Protein 8F7N (pdb70)

Solvent-accessible surface area: 19586 Å² total; per-residue (Å²): 120,114,37,17,92,98,5,30,54,14,2,121,94,5,57,59,44,4,81,32,0,38,130,85,14,71,53,113,1,26,140,70,1,61,89,11,2,58,66,2,69,101,39,4,48,112,11,52,87,100,119,75,49,30,150,61,111,72,63,36,45,36,0,63,56,11,3,50,56,9,48,100,109,2,70,39,9,49,74,31,39,56,16,10,73,126,34,46,48,77,8,112,40,8,18,127,128,1,46,55,20,21,46,112,1,64,118,17,7,102,139,6,47,152,32,4,138,131,24,53,71,31,13,96,54,33,97,138,22,4,62,62,0,34,143,1,8,133,26,0,35,39,2,0,81,90,1,45,54,12,158,69,21,103,88,28,16,130,32,0,88,63,41,56,81,15,0,14,144,15,35,164,61,3,112,122,26,22,39,197,54,56,156,68,10,31,93,5,1,59,33,0,29,50,27,2,4,51,33,24,150,69,96,82,28,118,126,12,72,54,22,2,55,118,17,6,76,61,1,97,96,1,10,137,105,0,79,49,24,1,64,33,50,87,178,91,5,93,114,55,97,71,118,31,57,54,134,10,59,36,24,86,50,9,7,86,10,0,118,153,0,14,82,4,0,61,51,0,46,112,8,0,62,58,2,23,65,93,18,42,72,135,15,30,116,114,8,46,82,81,3,85,42,0,46,64,9,2,93,79,0,108,56,78,0,76,65,58,72,35,1,54,103,6,4,48,33,0,55,79,33,0,68,22,9,46,133,30,6,80,42,0,6,105,38,19,69,122,56,50,84,73,23,118,55,3,18,61,19,7,75,69,4,74,66,42,2,46,17,24,34,130,129,172

Secondary structure (DSSP, 8-state):
-HHHHHHHHHHHHHHHHHHHHHHS--HHHHHHHHHHHHHHHHHHHHGGGS-SSTTTS-SHHHHHHHHHHHHHHHHHHHHHHHHHHHHHHHHHHHHHHHHHHHHHHHHHHHHHHHHHHHHHHHHHHHHHHHHHHHHHHHHHHHHHHHHHH--SHHHHHHHHHHTHHHHHHHHHHHSTTS-TT-SHHHHHHHHHHHHHHHHHHS-S-TTHHHHHHHHHHHHHHHHHHHHHHHHHHHHHHHHHHHHHHHHHHHHHHHHHHHHHHHHHHHHHHHHHHHHHHS-SHHHHHHHHHHHHHHHHHHHHHHHHSTT-HHHHHHHHHHHHHHHHHHHHHHHHHHHHHHHHHHHHHHHHHHHHHHHHHHHHHHH-

Radius of gyration: 44.62 Å; Cα contacts (8 Å, |Δi|>4): 323; chains: 1; bounding box: 134×68×31 Å

Nearest PDB structures (foldseek):
  8f7n-assembly1_A-2  TM=1.003E+00  e=1.278E-42  Sinorhizobium meliloti
  3zx6-assembly1_B  TM=2.254E-01  e=2.266E-02  Archaeoglobus fulgidus DSM 4304
  3ja6-assembly1_I  TM=1.945E-01  e=8.656E-03  Escherichia coli
  7zr1-assembly1_C  TM=1.325E-01  e=1.283E-02  Thermochaetoides thermophila
  3g6b-assembly1_B  TM=2.184E-01  e=3.563E-01  Thermotoga maritima

Sequence (364 aa):
SNSVLKTLSGFKDVYAQMNNFLQQTTDESRRMLKDAIVTQKEVLAETAAQVAGGNGEDELAAAIAATSDIETRIDGLWTLHEGEQKLRAETRADLERLAAEQAKINEEANRLQYAVRKDENAAKTMLRNAEKLMRASRFYAEFATEVSGAITVEEKLKVAEGHFPAIGRTQRDIFVLLPKGEKSLAETVNSASGAIGALIKTPPGPETLAGLSKYVDRFRTASFRLEAASVGKMREATQIFSELDGKIAGTESVLTATRRLSTSLTDIQIAAAAFLGTTSEESRKKLLDRFLAVQSNLTTLRGIASGMSFFDQAAGALLPIIDGMKKDGLALVEITDKRTVEFEAAGAAINEIWSDLTGFAEQQ

B-factor: mean 115.15, std 43.03, range [46.77, 771.97]

Foldseek 3Di:
DVLLVVLLVLLVQLVVLLVCCLVPVDPVSLVSNLVSLVVNLVSLVVVVVDDDCPPNDDLSCVQNVLSVVLSVCSVVLNVLVVVLVVLLVVLVVLLVLLVVLLVLLVVVLVVLVVVLCVLVVVLVVLLVLLVLLLVLLVLLLVLLVLLVVDDDVVVSLVSLVVSLVVLVVSCVSCVVVDPPVDDLLNCLSVVVNVQSVVLSVPDDDPCSVVSSNVSSVSSNVNSVVSNVSSVVSVVVSVVSCVVCVVVNVLSVVLSVLSVQLSVLSVVLVVLSVVCSVPVAVVSLVSSVVSLVSNVVSLVSSCVSCVVVVSSVVSCVSPVVSSVVSNVSSVVSNVSVVVSVVVSVVSVVSSVVSSVSSVVVVVVD

Structure (mmCIF, N/CA/C/O backbone):
data_8F7N
#
_entry.id   8F7N
#
_cell.length_a   184.330
_cell.length_b   184.330
_cell.length_c   113.360
_cell.angle_alpha   90.00
_cell.angle_beta   90.00
_cell.angle_gamma   90.00
#
_symmetry.space_group_name_H-M   'I 41 2 2'
#
loop_
_entity.id
_entity.type
_entity.pdbx_description
1 polymer 'Methyl-accepting chemotaxis protein'
2 non-polymer 'YTTERBIUM (III) ION'
3 water water
#
loop_
_atom_site.group_PDB
_atom_site.id
_atom_site.type_symbol
_atom_site.label_atom_id
_atom_site.label_alt_id
_atom_site.label_comp_id
_atom_site.label_asym_id
_atom_site.label_entity_id
_atom_site.label_seq_id
_atom_site.pdbx_PDB_ins_code
_atom_site.Cartn_x
_atom_site.Cartn_y
_atom_site.Cartn_z
_atom_site.occupancy
_atom_site.B_iso_or_equiv
_atom_site.auth_seq_id
_atom_site.auth_comp_id
_atom_site.auth_asym_id
_atom_site.auth_atom_id
_atom_site.pdbx_PDB_model_num
ATOM 1 N N . SER A 1 10 ? 4.795 38.991 12.546 1.00 173.49 48 SER A N 1
ATOM 2 C CA . SER A 1 10 ? 5.615 39.739 11.608 1.00 172.89 48 SER A CA 1
ATOM 3 C C . SER A 1 10 ? 6.446 40.740 12.362 1.00 174.68 48 SER A C 1
ATOM 4 O O . SER A 1 10 ? 7.655 40.824 12.165 1.00 183.71 48 SER A O 1
ATOM 12 N N . ASN A 1 11 ? 5.808 41.495 13.243 1.00 171.06 49 ASN A N 1
ATOM 13 C CA . ASN A 1 11 ? 6.535 42.452 14.054 1.00 181.65 49 ASN A CA 1
ATOM 14 C C . ASN A 1 11 ? 7.471 41.710 14.984 1.00 177.40 49 ASN A C 1
ATOM 15 O O . ASN A 1 11 ? 8.274 42.326 15.666 1.00 173.45 49 ASN A O 1
ATOM 26 N N . SER A 1 12 ? 7.350 40.392 15.050 1.00 178.51 50 SER A N 1
ATOM 27 C CA . SER A 1 12 ? 8.267 39.613 15.857 1.00 178.59 50 SER A CA 1
ATOM 28 C C . SER A 1 12 ? 9.437 39.179 15.004 1.00 161.51 50 SER A C 1
ATOM 29 O O . SER A 1 12 ? 10.561 39.135 15.479 1.00 166.25 50 SER A O 1
ATOM 37 N N . VAL A 1 13 ? 9.199 38.850 13.743 1.00 165.73 51 VAL A N 1
ATOM 38 C CA . VAL A 1 13 ? 10.330 38.532 12.893 1.00 167.32 51 VAL A CA 1
ATOM 39 C C . VAL A 1 13 ? 11.212 39.749 12.789 1.00 169.69 51 VAL A C 1
ATOM 40 O O . VAL A 1 13 ? 12.440 39.670 12.779 1.00 171.01 51 VAL A O 1
ATOM 53 N N . LEU A 1 14 ? 10.581 40.931 12.712 1.00 170.13 52 LEU A N 1
ATOM 54 C CA . LEU A 1 14 ? 11.349 42.153 12.793 1.00 168.38 52 LEU A CA 1
ATOM 55 C C . LEU A 1 14 ? 12.186 42.144 14.062 1.00 167.49 52 LEU A C 1
ATOM 56 O O . LEU A 1 14 ? 13.369 42.485 14.042 1.00 162.47 52 LEU A O 1
ATOM 72 N N . LYS A 1 15 ? 11.588 41.708 15.184 1.00 162.98 53 LYS A N 1
ATOM 73 C CA . LYS A 1 15 ? 12.300 41.708 16.454 1.00 158.34 53 LYS A CA 1
ATOM 74 C C . LYS A 1 15 ? 13.530 40.827 16.364 1.00 161.72 53 LYS A C 1
ATOM 75 O O . LYS A 1 15 ? 14.620 41.208 16.806 1.00 166.09 53 LYS A O 1
ATOM 94 N N . THR A 1 16 ? 13.373 39.630 15.794 1.00 162.74 54 THR A N 1
ATOM 95 C CA . THR A 1 16 ? 14.493 38.708 15.657 1.00 163.86 54 THR A CA 1
ATOM 96 C C . THR A 1 16 ? 15.563 39.292 14.743 1.00 163.06 54 THR A C 1
ATOM 97 O O . THR A 1 16 ? 16.720 39.457 15.146 1.00 162.29 54 THR A O 1
ATOM 108 N N . LEU A 1 17 ? 15.193 39.610 13.500 1.00 159.81 55 LEU A N 1
ATOM 109 C CA . LEU A 1 17 ? 16.164 40.146 12.553 1.00 157.22 55 LEU A CA 1
ATOM 110 C C . LEU A 1 17 ? 16.916 41.323 13.156 1.00 158.43 55 LEU A C 1
ATOM 111 O O . LEU A 1 17 ? 18.138 41.443 13.001 1.00 156.21 55 LEU A O 1
ATOM 127 N N . SER A 1 18 ? 16.204 42.202 13.867 1.00 155.79 56 SER A N 1
ATOM 128 C CA . SER A 1 18 ? 16.855 43.350 14.487 1.00 159.54 56 SER A CA 1
ATOM 129 C C . SER A 1 18 ? 17.743 42.913 15.645 1.00 154.01 56 SER A C 1
ATOM 130 O O . SER A 1 18 ? 18.883 43.364 15.762 1.00 148.55 56 SER A O 1
ATOM 138 N N . GLY A 1 19 ? 17.234 42.030 16.510 1.00 154.45 57 GLY A N 1
ATOM 139 C CA . GLY A 1 19 ? 18.055 41.510 17.591 1.00 150.85 57 GLY A CA 1
ATOM 140 C C . GLY A 1 19 ? 19.262 40.756 17.090 1.00 153.09 57 GLY A C 1
ATOM 141 O O . GLY A 1 19 ? 20.301 40.719 17.757 1.00 146.95 57 GLY A O 1
ATOM 145 N N . PHE A 1 20 ? 19.126 40.091 15.944 1.00 156.33 58 PHE A N 1
ATOM 146 C CA . PHE A 1 20 ? 20.264 39.407 15.369 1.00 145.44 58 PHE A CA 1
ATOM 147 C C . PHE A 1 20 ? 21.348 40.401 15.001 1.00 146.26 58 PHE A C 1
ATOM 148 O O . PHE A 1 20 ? 22.540 40.128 15.171 1.00 150.69 58 PHE A O 1
ATOM 165 N N . LYS A 1 21 ? 20.958 41.570 14.494 1.00 143.47 59 LYS A N 1
ATOM 166 C CA . LYS A 1 21 ? 21.940 42.577 14.122 1.00 144.64 59 LYS A CA 1
ATOM 167 C C . LYS A 1 21 ? 22.789 43.004 15.314 1.00 145.63 59 LYS A C 1
ATOM 168 O O . LYS A 1 21 ? 23.961 43.366 15.147 1.00 144.90 59 LYS A O 1
ATOM 187 N N . ASP A 1 22 ? 22.196 43.041 16.514 1.00 146.42 60 ASP A N 1
ATOM 188 C CA . ASP A 1 22 ? 22.998 43.219 17.719 1.00 143.39 60 ASP A CA 1
ATOM 189 C C . ASP A 1 22 ? 24.076 42.148 17.808 1.00 149.44 60 ASP A C 1
ATOM 190 O O . ASP A 1 22 ? 25.224 42.442 18.156 1.00 150.69 60 ASP A O 1
ATOM 199 N N . VAL A 1 23 ? 23.746 40.910 17.435 1.00 139.18 61 VAL A N 1
ATOM 200 C CA . VAL A 1 23 ? 24.746 39.852 17.459 1.00 137.90 61 VAL A CA 1
ATOM 201 C C . VAL A 1 23 ? 25.795 40.083 16.382 1.00 141.89 61 VAL A C 1
ATOM 202 O O . VAL A 1 23 ? 27.000 40.055 16.643 1.00 141.70 61 VAL A O 1
ATOM 215 N N . TYR A 1 24 ? 25.349 40.303 15.141 1.00 142.15 62 TYR A N 1
ATOM 216 C CA . TYR A 1 24 ? 26.297 40.531 14.058 1.00 136.79 62 TYR A CA 1
ATOM 217 C C . TYR A 1 24 ? 27.400 41.495 14.479 1.00 136.04 62 TYR A C 1
ATOM 218 O O . TYR A 1 24 ? 28.589 41.241 14.271 1.00 142.96 62 TYR A O 1
ATOM 236 N N . ALA A 1 25 ? 27.015 42.619 15.072 1.00 131.49 63 ALA A N 1
ATOM 237 C CA . ALA A 1 25 ? 27.994 43.645 15.407 1.00 131.61 63 ALA A CA 1
ATOM 238 C C . ALA A 1 25 ? 29.029 43.111 16.389 1.00 135.16 63 ALA A C 1
ATOM 239 O O . ALA A 1 25 ? 30.247 43.156 16.147 1.00 140.26 63 ALA A O 1
ATOM 246 N N . GLN A 1 26 ? 28.526 42.666 17.535 1.00 135.29 64 GLN A N 1
ATOM 247 C CA . GLN A 1 26 ? 29.296 42.090 18.627 1.00 130.95 64 GLN A CA 1
ATOM 248 C C . GLN A 1 26 ? 30.314 41.093 18.129 1.00 128.79 64 GLN A C 1
ATOM 249 O O . GLN A 1 26 ? 31.509 41.168 18.455 1.00 130.30 64 GLN A O 1
ATOM 263 N N . MET A 1 27 ? 29.827 40.125 17.366 1.00 129.37 65 MET A N 1
ATOM 264 C CA . MET A 1 27 ? 30.673 39.094 16.834 1.00 127.08 65 MET A CA 1
ATOM 265 C C . MET A 1 27 ? 31.776 39.717 16.036 1.00 129.89 65 MET A C 1
ATOM 266 O O . MET A 1 27 ? 32.944 39.363 16.193 1.00 135.43 65 MET A O 1
ATOM 280 N N . ASN A 1 28 ? 31.423 40.663 15.170 1.00 133.37 66 ASN A N 1
ATOM 281 C CA . ASN A 1 28 ? 32.452 41.309 14.380 1.00 129.61 66 ASN A CA 1
ATOM 282 C C . ASN A 1 28 ? 33.504 41.917 15.287 1.00 124.57 66 ASN A C 1
ATOM 283 O O . ASN A 1 28 ? 34.700 41.808 15.015 1.00 127.12 66 ASN A O 1
ATOM 294 N N . ASN A 1 29 ? 33.078 42.567 16.373 1.00 125.13 67 ASN A N 1
ATOM 295 C CA . ASN A 1 29 ? 34.037 43.161 17.299 1.00 126.92 67 ASN A CA 1
ATOM 296 C C . ASN A 1 29 ? 34.857 42.073 17.994 1.00 129.51 67 ASN A C 1
ATOM 297 O O . ASN A 1 29 ? 36.082 42.199 18.135 1.00 132.18 67 ASN A O 1
ATOM 308 N N . PHE A 1 30 ? 34.212 40.988 18.418 1.00 124.13 68 PHE A N 1
ATOM 309 C CA . PHE A 1 30 ? 34.971 39.910 19.028 1.00 132.62 68 PHE A CA 1
ATOM 310 C C . PHE A 1 30 ? 35.975 39.310 18.046 1.00 114.58 68 PHE A C 1
ATOM 311 O O . PHE A 1 30 ? 36.905 38.618 18.476 1.00 120.22 68 PHE A O 1
ATOM 328 N N . LEU A 1 31 ? 35.856 39.615 16.754 1.00 118.41 69 LEU A N 1
ATOM 329 C CA . LEU A 1 31 ? 36.743 39.056 15.738 1.00 121.55 69 LEU A CA 1
ATOM 330 C C . LEU A 1 31 ? 37.744 40.071 15.204 1.00 126.41 69 LEU A C 1
ATOM 331 O O . LEU A 1 31 ? 38.935 39.748 15.091 1.00 125.24 69 LEU A O 1
ATOM 347 N N . GLN A 1 32 ? 37.276 41.293 14.851 1.00 129.93 70 GLN A N 1
ATOM 348 C CA . GLN A 1 32 ? 38.157 42.417 14.501 1.00 124.91 70 GLN A CA 1
ATOM 349 C C . GLN A 1 32 ? 39.133 42.687 15.638 1.00 132.72 70 GLN A C 1
ATOM 350 O O . GLN A 1 32 ? 40.332 42.883 15.415 1.00 134.88 70 GLN A O 1
ATOM 364 N N . GLN A 1 33 ? 38.604 42.772 16.851 1.00 125.79 71 GLN A N 1
ATOM 365 C CA . GLN A 1 33 ? 39.281 42.898 18.119 1.00 119.60 71 GLN A CA 1
ATOM 366 C C . GLN A 1 33 ? 39.083 41.552 18.767 1.00 120.14 71 GLN A C 1
ATOM 367 O O . GLN A 1 33 ? 38.393 40.692 18.215 1.00 131.13 71 GLN A O 1
ATOM 381 N N . THR A 1 34 ? 39.641 41.363 19.952 1.00 114.37 72 THR A N 1
ATOM 382 C CA . THR A 1 34 ? 39.275 40.202 20.744 1.00 104.23 72 THR A CA 1
ATOM 383 C C . THR A 1 34 ? 39.428 40.550 22.210 1.00 109.39 72 THR A C 1
ATOM 384 O O . THR A 1 34 ? 39.892 39.758 23.028 1.00 113.33 72 THR A O 1
ATOM 395 N N . THR A 1 35 ? 38.953 41.739 22.552 1.00 108.96 73 THR A N 1
ATOM 396 C CA . THR A 1 35 ? 38.883 42.165 23.928 1.00 109.15 73 THR A CA 1
ATOM 397 C C . THR A 1 35 ? 38.035 41.209 24.740 1.00 111.80 73 THR A C 1
ATOM 398 O O . THR A 1 35 ? 37.156 40.520 24.225 1.00 120.19 73 THR A O 1
ATOM 409 N N . ASP A 1 36 ? 38.310 41.177 26.035 1.00 114.18 74 ASP A N 1
ATOM 410 C CA . ASP A 1 36 ? 37.495 40.389 26.945 1.00 115.68 74 ASP A CA 1
ATOM 411 C C . ASP A 1 36 ? 36.068 40.921 26.987 1.00 125.09 74 ASP A C 1
ATOM 412 O O . ASP A 1 36 ? 35.095 40.165 26.852 1.00 123.59 74 ASP A O 1
ATOM 421 N N . GLU A 1 37 ? 35.923 42.229 27.166 1.00 128.51 75 GLU A N 1
ATOM 422 C CA . GLU A 1 37 ? 34.596 42.825 27.114 1.00 133.41 75 GLU A CA 1
ATOM 423 C C . GLU A 1 37 ? 33.931 42.554 25.773 1.00 132.11 75 GLU A C 1
ATOM 424 O O . GLU A 1 37 ? 32.717 42.327 25.703 1.00 131.50 75 GLU A O 1
ATOM 436 N N . SER A 1 38 ? 34.709 42.602 24.694 1.00 126.77 76 SER A N 1
ATOM 437 C CA . SER A 1 38 ? 34.193 42.215 23.390 1.00 125.44 76 SER A CA 1
ATOM 438 C C . SER A 1 38 ? 33.445 40.895 23.480 1.00 123.35 76 SER A C 1
ATOM 439 O O . SER A 1 38 ? 32.315 40.764 22.991 1.00 127.01 76 SER A O 1
ATOM 447 N N . ARG A 1 39 ? 34.073 39.907 24.122 1.00 125.66 77 ARG A N 1
ATOM 448 C CA . ARG A 1 39 ? 33.467 38.590 24.268 1.00 123.11 77 ARG A CA 1
ATOM 449 C C . ARG A 1 39 ? 32.159 38.664 25.047 1.00 127.04 77 ARG A C 1
ATOM 450 O O . ARG A 1 39 ? 31.107 38.243 24.558 1.00 134.01 77 ARG A O 1
ATOM 471 N N . ARG A 1 40 ? 32.220 39.169 26.282 1.00 121.93 78 ARG A N 1
ATOM 472 C CA . ARG A 1 40 ? 31.030 39.234 27.130 1.00 122.97 78 ARG A CA 1
ATOM 473 C C . ARG A 1 40 ? 29.863 39.896 26.400 1.00 121.13 78 ARG A C 1
ATOM 474 O O . ARG A 1 40 ? 28.762 39.332 26.323 1.00 122.28 78 ARG A O 1
ATOM 495 N N . MET A 1 41 ? 30.079 41.133 25.917 1.00 124.77 79 MET A N 1
ATOM 496 C CA . MET A 1 41 ? 29.169 41.822 24.990 1.00 128.00 79 MET A CA 1
ATOM 497 C C . MET A 1 41 ? 28.508 40.851 24.024 1.00 120.99 79 MET A C 1
ATOM 498 O O . MET A 1 41 ? 27.277 40.800 23.923 1.00 127.89 79 MET A O 1
ATOM 512 N N . LEU A 1 42 ? 29.316 40.093 23.272 1.00 124.76 80 LEU A N 1
ATOM 513 C CA . LEU A 1 42 ? 28.770 39.186 22.261 1.00 123.27 80 LEU A CA 1
ATOM 514 C C . LEU A 1 42 ? 28.050 38.008 22.910 1.00 122.98 80 LEU A C 1
ATOM 515 O O . LEU A 1 42 ? 27.015 37.545 22.416 1.00 129.89 80 LEU A O 1
ATOM 531 N N . LYS A 1 43 ? 28.522 37.570 24.066 1.00 123.97 81 LYS A N 1
ATOM 532 C CA . LYS A 1 43 ? 27.831 36.470 24.721 1.00 127.14 81 LYS A CA 1
ATOM 533 C C . LYS A 1 43 ? 26.496 36.921 25.289 1.00 124.87 81 LYS A C 1
ATOM 534 O O . LYS A 1 43 ? 25.519 36.164 25.259 1.00 127.79 81 LYS A O 1
ATOM 553 N N . ASP A 1 44 ? 26.431 38.149 25.812 1.00 122.31 82 ASP A N 1
ATOM 554 C CA . ASP A 1 44 ? 25.150 38.709 26.233 1.00 132.11 82 ASP A CA 1
ATOM 555 C C . ASP A 1 44 ? 24.231 38.924 25.041 1.00 136.04 82 ASP A C 1
ATOM 556 O O . ASP A 1 44 ? 23.041 38.586 25.087 1.00 136.59 82 ASP A O 1
ATOM 565 N N . ALA A 1 45 ? 24.761 39.522 23.975 1.00 129.58 83 ALA A N 1
ATOM 566 C CA . ALA A 1 45 ? 23.975 39.694 22.763 1.00 135.29 83 ALA A CA 1
ATOM 567 C C . ALA A 1 45 ? 23.365 38.381 22.298 1.00 136.28 83 ALA A C 1
ATOM 568 O O . ALA A 1 45 ? 22.284 38.382 21.695 1.00 129.49 83 ALA A O 1
ATOM 575 N N . ILE A 1 46 ? 24.034 37.257 22.566 1.00 133.54 84 ILE A N 1
ATOM 576 C CA . ILE A 1 46 ? 23.548 35.967 22.087 1.00 128.89 84 ILE A CA 1
ATOM 577 C C . ILE A 1 46 ? 22.405 35.464 22.955 1.00 135.64 84 ILE A C 1
ATOM 578 O O . ILE A 1 46 ? 21.356 35.049 22.448 1.00 139.91 84 ILE A O 1
ATOM 594 N N . VAL A 1 47 ? 22.603 35.447 24.272 1.00 133.70 85 VAL A N 1
ATOM 595 C CA . VAL A 1 47 ? 21.559 34.951 25.165 1.00 142.00 85 VAL A CA 1
ATOM 596 C C . VAL A 1 47 ? 20.256 35.714 24.952 1.00 145.69 85 VAL A C 1
ATOM 597 O O . VAL A 1 47 ? 19.170 35.123 24.902 1.00 141.26 85 VAL A O 1
ATOM 610 N N . THR A 1 48 ? 20.337 37.042 24.848 1.00 143.43 86 THR A N 1
ATOM 611 C CA . THR A 1 48 ? 19.134 37.830 24.615 1.00 144.75 86 THR A CA 1
ATOM 612 C C . THR A 1 48 ? 18.572 37.603 23.216 1.00 141.17 86 THR A C 1
ATOM 613 O O . THR A 1 48 ? 17.373 37.814 23.005 1.00 144.85 86 THR A O 1
ATOM 624 N N . GLN A 1 49 ? 19.403 37.171 22.260 1.00 143.87 87 GLN A N 1
ATOM 625 C CA . GLN A 1 49 ? 18.903 36.912 20.912 1.00 142.09 87 GLN A CA 1
ATOM 626 C C . GLN A 1 49 ? 18.138 35.597 20.832 1.00 145.26 87 GLN A C 1
ATOM 627 O O . GLN A 1 49 ? 17.116 35.515 20.142 1.00 143.63 87 GLN A O 1
ATOM 641 N N . LYS A 1 50 ? 18.632 34.553 21.494 1.00 142.73 88 LYS A N 1
ATOM 642 C CA . LYS A 1 50 ? 17.890 33.301 21.597 1.00 140.71 88 LYS A CA 1
ATOM 643 C C . LYS A 1 50 ? 16.693 33.409 22.542 1.00 145.62 88 LYS A C 1
ATOM 644 O O . LYS A 1 50 ? 15.819 32.534 22.515 1.00 142.80 88 LYS A O 1
ATOM 663 N N . GLU A 1 51 ? 16.635 34.466 23.360 1.00 146.53 89 GLU A N 1
ATOM 664 C CA . GLU A 1 51 ? 15.387 34.866 24.006 1.00 146.70 89 GLU A CA 1
ATOM 665 C C . GLU A 1 51 ? 14.412 35.424 22.975 1.00 147.69 89 GLU A C 1
ATOM 666 O O . GLU A 1 51 ? 13.303 34.904 22.786 1.00 151.03 89 GLU A O 1
ATOM 678 N N . VAL A 1 52 ? 14.819 36.502 22.293 1.00 148.83 90 VAL A N 1
ATOM 679 C CA . VAL A 1 52 ? 13.957 37.164 21.318 1.00 150.69 90 VAL A CA 1
ATOM 680 C C . VAL A 1 52 ? 13.544 36.188 20.224 1.00 152.29 90 VAL A C 1
ATOM 681 O O . VAL A 1 52 ? 12.377 36.144 19.809 1.00 157.84 90 VAL A O 1
ATOM 694 N N . LEU A 1 53 ? 14.504 35.396 19.740 1.00 152.95 91 LEU A N 1
ATOM 695 C CA . LEU A 1 53 ? 14.253 34.343 18.765 1.00 153.72 91 LEU A CA 1
ATOM 696 C C . LEU A 1 53 ? 13.413 33.211 19.333 1.00 154.40 91 LEU A C 1
ATOM 697 O O . LEU A 1 53 ? 12.922 32.383 18.559 1.00 156.23 91 LEU A O 1
ATOM 713 N N . ALA A 1 54 ? 13.241 33.153 20.654 1.00 152.75 92 ALA A N 1
ATOM 714 C CA . ALA A 1 54 ? 12.332 32.180 21.244 1.00 147.33 92 ALA A CA 1
ATOM 715 C C . ALA A 1 54 ? 10.894 32.691 21.229 1.00 164.80 92 ALA A C 1
ATOM 716 O O . ALA A 1 54 ? 9.977 31.947 20.867 1.00 151.88 92 ALA A O 1
ATOM 723 N N . GLU A 1 55 ? 10.676 33.951 21.622 1.00 158.33 93 GLU A N 1
ATOM 724 C CA . GLU A 1 55 ? 9.334 34.525 21.529 1.00 152.92 93 GLU A CA 1
ATOM 725 C C . GLU A 1 55 ? 8.808 34.427 20.106 1.00 158.24 93 GLU A C 1
ATOM 726 O O . GLU A 1 55 ? 7.609 34.205 19.890 1.00 166.44 93 GLU A O 1
ATOM 738 N N . THR A 1 56 ? 9.686 34.602 19.121 1.00 162.05 94 THR A N 1
ATOM 739 C CA . THR A 1 56 ? 9.291 34.408 17.733 1.00 167.33 94 THR A CA 1
ATOM 740 C C . THR A 1 56 ? 8.891 32.968 17.481 1.00 162.05 94 THR A C 1
ATOM 741 O O . THR A 1 56 ? 8.012 32.700 16.652 1.00 161.65 94 THR A O 1
ATOM 752 N N . ALA A 1 57 ? 9.512 32.032 18.203 1.00 165.82 95 ALA A N 1
ATOM 753 C CA . ALA A 1 57 ? 9.116 30.634 18.116 1.00 171.53 95 ALA A CA 1
ATOM 754 C C . ALA A 1 57 ? 7.618 30.445 18.348 1.0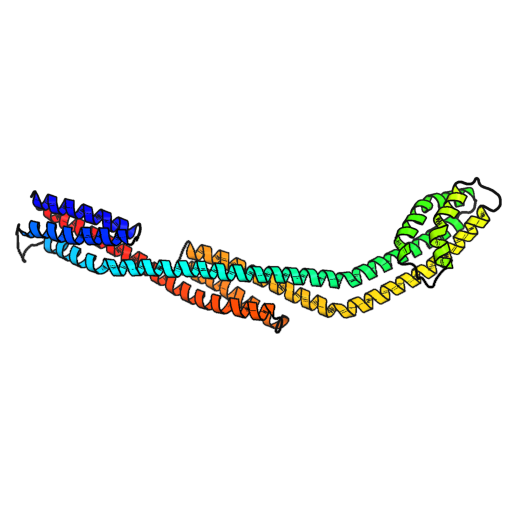0 155.84 95 ALA A C 1
ATOM 755 O O . ALA A 1 57 ? 7.075 29.410 17.950 1.00 162.76 95 ALA A O 1
ATOM 762 N N . ALA A 1 58 ? 6.946 31.421 18.971 1.00 163.04 96 ALA A N 1
ATOM 763 C CA . ALA A 1 58 ? 5.493 31.404 19.120 1.00 167.64 96 ALA A CA 1
ATOM 764 C C . ALA A 1 58 ? 4.798 30.985 17.829 1.00 162.93 96 ALA A C 1
ATOM 765 O O . ALA A 1 58 ? 4.075 29.980 17.785 1.00 158.41 96 ALA A O 1
ATOM 772 N N . GLN A 1 59 ? 4.999 31.776 16.774 1.00 167.51 97 GLN A N 1
ATOM 773 C CA . GLN A 1 59 ? 4.585 31.392 15.431 1.00 171.31 97 GLN A CA 1
ATOM 774 C C . GLN A 1 59 ? 5.149 30.023 15.067 1.00 170.85 97 GLN A C 1
ATOM 775 O O . GLN A 1 59 ? 6.330 29.742 15.290 1.00 168.31 97 GLN A O 1
ATOM 789 N N . VAL A 1 60 ? 4.298 29.186 14.465 1.00 178.80 98 VAL A N 1
ATOM 790 C CA . VAL A 1 60 ? 4.676 27.860 13.984 1.00 182.61 98 VAL A CA 1
ATOM 791 C C . VAL A 1 60 ? 4.091 27.693 12.572 1.00 187.98 98 VAL A C 1
ATOM 792 O O . VAL A 1 60 ? 2.992 28.139 12.295 1.00 168.79 98 VAL A O 1
ATOM 805 N N . ALA A 1 61 ? 4.878 27.043 11.699 1.00 191.38 99 ALA A N 1
ATOM 806 C CA . ALA A 1 61 ? 4.440 26.868 10.321 1.00 202.10 99 ALA A CA 1
ATOM 807 C C . ALA A 1 61 ? 5.323 25.689 9.704 1.00 205.35 99 ALA A C 1
ATOM 808 O O . ALA A 1 61 ? 6.443 25.943 9.352 1.00 197.42 99 ALA A O 1
ATOM 815 N N . GLY A 1 62 ? 4.683 24.523 9.637 1.00 202.08 100 GLY A N 1
ATOM 816 C CA . GLY A 1 62 ? 5.343 23.355 9.066 1.00 216.55 100 GLY A CA 1
ATOM 817 C C . GLY A 1 62 ? 5.920 22.401 10.088 1.00 205.51 100 GLY A C 1
ATOM 818 O O . GLY A 1 62 ? 6.154 21.231 9.757 1.00 201.01 100 GLY A O 1
ATOM 822 N N . GLY A 1 63 ? 6.167 22.871 11.308 1.00 204.14 101 GLY A N 1
ATOM 823 C CA . GLY A 1 63 ? 6.703 22.015 12.351 1.00 205.07 101 GLY A CA 1
ATOM 824 C C . GLY A 1 63 ? 7.966 21.301 11.915 1.00 220.83 101 GLY A C 1
ATOM 825 O O . GLY A 1 63 ? 8.861 21.885 11.291 1.00 205.73 101 GLY A O 1
ATOM 829 N N . ASN A 1 64 ? 8.046 20.012 12.254 1.00 219.28 102 ASN A N 1
ATOM 830 C CA . ASN A 1 64 ? 9.188 19.204 11.833 1.00 206.17 102 ASN A CA 1
ATOM 831 C C . ASN A 1 64 ? 9.287 19.145 10.314 1.00 206.87 102 ASN A C 1
ATOM 832 O O . ASN A 1 64 ? 10.387 19.241 9.749 1.00 222.58 102 ASN A O 1
ATOM 843 N N . GLY A 1 65 ? 8.143 18.983 9.641 1.00 219.12 103 GLY A N 1
ATOM 844 C CA . GLY A 1 65 ? 8.141 18.985 8.187 1.00 203.11 103 GLY A CA 1
ATOM 845 C C . GLY A 1 65 ? 8.824 20.201 7.604 1.00 206.82 103 GLY A C 1
ATOM 846 O O . GLY A 1 65 ? 9.537 20.106 6.596 1.00 211.68 103 GLY A O 1
ATOM 850 N N . GLU A 1 66 ? 8.627 21.367 8.217 1.00 211.84 104 GLU A N 1
ATOM 851 C CA . GLU A 1 66 ? 9.143 22.617 7.679 1.00 206.15 104 GLU A CA 1
ATOM 852 C C . GLU A 1 66 ? 9.457 23.547 8.839 1.00 199.07 104 GLU A C 1
ATOM 853 O O . GLU A 1 66 ? 8.548 23.998 9.537 1.00 202.53 104 GLU A O 1
ATOM 865 N N . ASP A 1 67 ? 10.737 23.835 9.031 1.00 195.36 105 ASP A N 1
ATOM 866 C CA . ASP A 1 67 ? 11.127 24.760 10.087 1.00 183.78 105 ASP A CA 1
ATOM 867 C C . ASP A 1 67 ? 12.527 25.263 9.766 1.00 187.50 105 ASP A C 1
ATOM 868 O O . ASP A 1 67 ? 13.497 24.564 10.049 1.00 186.55 105 ASP A O 1
ATOM 877 N N . GLU A 1 68 ? 12.631 26.455 9.169 1.00 191.67 106 GLU A N 1
ATOM 878 C CA . GLU A 1 68 ? 13.926 27.109 9.006 1.00 180.74 106 GLU A CA 1
ATOM 879 C C . GLU A 1 68 ? 14.404 27.745 10.307 1.00 174.04 106 GLU A C 1
ATOM 880 O O . GLU A 1 68 ? 15.590 27.721 10.607 1.00 174.14 106 GLU A O 1
ATOM 892 N N . LEU A 1 69 ? 13.536 28.293 11.111 1.00 176.49 107 LEU A N 1
ATOM 893 C CA . LEU A 1 69 ? 14.091 28.993 12.246 1.00 175.66 107 LEU A CA 1
ATOM 894 C C . LEU A 1 69 ? 14.840 28.014 13.216 1.00 167.41 107 LEU A C 1
ATOM 895 O O . LEU A 1 69 ? 15.755 28.448 13.912 1.00 168.01 107 LEU A O 1
ATOM 911 N N . ALA A 1 70 ? 14.397 26.737 13.389 1.00 169.66 108 ALA A N 1
ATOM 912 C CA . ALA A 1 70 ? 15.295 25.650 13.844 1.00 175.41 108 ALA A CA 1
ATOM 913 C C . ALA A 1 70 ? 16.727 25.908 13.430 1.00 161.94 108 ALA A C 1
ATOM 914 O O . ALA A 1 70 ? 17.635 25.751 14.231 1.00 162.66 108 ALA A O 1
ATOM 921 N N . ALA A 1 71 ? 16.967 26.256 12.151 1.00 172.23 109 ALA A N 1
ATOM 922 C CA . ALA A 1 71 ? 18.348 26.439 11.705 1.00 165.74 109 ALA A CA 1
ATOM 923 C C . ALA A 1 71 ? 19.050 27.545 12.488 1.00 157.99 109 ALA A C 1
ATOM 924 O O . ALA A 1 71 ? 20.182 27.378 12.953 1.00 164.22 109 ALA A O 1
ATOM 931 N N . ALA A 1 72 ? 18.403 28.706 12.612 1.00 163.17 110 ALA A N 1
ATOM 932 C CA . ALA A 1 72 ? 18.997 29.819 13.340 1.00 156.74 110 ALA A CA 1
ATOM 933 C C . ALA A 1 72 ? 19.205 29.471 14.813 1.00 158.46 110 ALA A C 1
ATOM 934 O O . ALA A 1 72 ? 20.323 29.548 15.334 1.00 158.09 110 ALA A O 1
ATOM 941 N N . ILE A 1 73 ? 18.133 29.088 15.513 1.00 156.7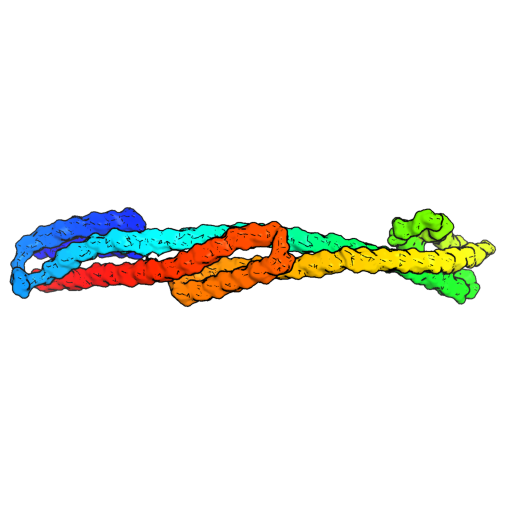5 111 ILE A N 1
ATOM 942 C CA . ILE A 1 73 ? 18.252 28.788 16.940 1.00 161.17 111 ILE A CA 1
ATOM 943 C C . ILE A 1 73 ? 19.290 27.704 17.161 1.00 154.52 111 ILE A C 1
ATOM 944 O O . ILE A 1 73 ? 20.027 27.701 18.156 1.00 150.73 111 ILE A O 1
ATOM 960 N N . ALA A 1 74 ? 19.344 26.734 16.245 1.00 153.65 112 ALA A N 1
ATOM 961 C CA . ALA A 1 74 ? 20.413 25.750 16.273 1.00 154.31 112 ALA A CA 1
ATOM 962 C C . ALA A 1 74 ? 21.757 26.425 16.099 1.00 151.87 112 ALA A C 1
ATOM 963 O O . ALA A 1 74 ? 22.666 26.275 16.926 1.00 145.76 112 ALA A O 1
ATOM 970 N N . ALA A 1 75 ? 21.921 27.165 14.998 1.00 151.82 113 ALA A N 1
ATOM 971 C CA . ALA A 1 75 ? 23.117 27.979 14.857 1.00 149.46 113 ALA A CA 1
ATOM 972 C C . ALA A 1 75 ? 23.434 28.707 16.156 1.00 147.46 113 ALA A C 1
ATOM 973 O O . ALA A 1 75 ? 24.405 28.347 16.856 1.00 146.78 113 ALA A O 1
ATOM 980 N N . THR A 1 76 ? 22.630 29.727 16.507 1.00 144.46 114 THR A N 1
ATOM 981 C CA . THR A 1 76 ? 22.936 30.556 17.672 1.00 141.39 114 THR A CA 1
ATOM 982 C C . THR A 1 76 ? 23.462 29.712 18.832 1.00 145.11 114 THR A C 1
ATOM 983 O O . THR A 1 76 ? 24.462 30.056 19.479 1.00 151.09 114 THR A O 1
ATOM 994 N N . SER A 1 77 ? 22.795 28.591 19.114 1.00 139.29 115 SER A N 1
ATOM 995 C CA . SER A 1 77 ? 23.295 27.693 20.144 1.00 143.99 115 SER A CA 1
ATOM 996 C C . SER A 1 77 ? 24.700 27.233 19.816 1.00 136.06 115 SER A C 1
ATOM 997 O O . SER A 1 77 ? 25.588 27.277 20.667 1.00 137.88 115 SER A O 1
ATOM 1005 N N . ASP A 1 78 ? 24.933 26.795 18.568 1.00 135.59 116 ASP A N 1
ATOM 1006 C CA . ASP A 1 78 ? 26.247 26.272 18.193 1.00 132.43 116 ASP A CA 1
ATOM 1007 C C . ASP A 1 78 ? 27.326 27.335 18.345 1.00 131.42 116 ASP A C 1
ATOM 1008 O O . ASP A 1 78 ? 28.393 27.075 18.915 1.00 135.60 116 ASP A O 1
ATOM 1017 N N . ILE A 1 79 ? 27.102 28.516 17.790 1.00 137.01 117 ILE A N 1
ATOM 1018 C CA . ILE A 1 79 ? 28.124 29.554 17.849 1.00 125.62 117 ILE A CA 1
ATOM 1019 C C . ILE A 1 79 ? 28.457 29.885 19.294 1.00 125.88 117 ILE A C 1
ATOM 1020 O O . ILE A 1 79 ? 29.629 29.953 19.684 1.00 124.44 117 ILE A O 1
ATOM 1036 N N . GLU A 1 80 ? 27.437 30.131 20.123 1.00 126.75 118 GLU A N 1
ATOM 1037 C CA . GLU A 1 80 ? 27.689 30.466 21.521 1.00 129.35 118 GLU A CA 1
ATOM 1038 C C . GLU A 1 80 ? 28.671 29.501 22.184 1.00 123.04 118 GLU A C 1
ATOM 1039 O O . GLU A 1 80 ? 29.425 29.895 23.081 1.00 125.08 118 GLU A O 1
ATOM 1051 N N . THR A 1 81 ? 28.677 28.234 21.766 1.00 122.75 119 THR A N 1
ATOM 1052 C CA . THR A 1 81 ? 29.569 27.262 22.396 1.00 125.50 119 THR A CA 1
ATOM 1053 C C . THR A 1 81 ? 31.039 27.535 22.077 1.00 124.26 119 THR A C 1
ATOM 1054 O O . THR A 1 81 ? 31.925 27.188 22.867 1.00 116.44 119 THR A O 1
ATOM 1065 N N . ARG A 1 82 ? 31.317 28.131 20.927 1.00 120.69 120 ARG A N 1
ATOM 1066 C CA . ARG A 1 82 ? 32.669 28.258 20.420 1.00 120.95 120 ARG A CA 1
ATOM 1067 C C . ARG A 1 82 ? 33.347 29.543 20.849 1.00 111.90 120 ARG A C 1
ATOM 1068 O O . ARG A 1 82 ? 34.567 29.667 20.689 1.00 108.69 120 ARG A O 1
ATOM 1089 N N . ILE A 1 83 ? 32.576 30.496 21.378 1.00 114.05 121 ILE A N 1
ATOM 1090 C CA . ILE A 1 83 ? 33.117 31.811 21.709 1.00 105.38 121 ILE A CA 1
ATOM 1091 C C . ILE A 1 83 ? 34.363 31.672 22.573 1.00 104.73 121 ILE A C 1
ATOM 1092 O O . ILE A 1 83 ? 35.441 32.168 22.230 1.00 107.57 121 ILE A O 1
ATOM 1108 N N . ASP A 1 84 ? 34.224 30.987 23.710 1.00 107.12 122 ASP A N 1
ATOM 1109 C CA . ASP A 1 84 ? 35.305 30.944 24.688 1.00 101.04 122 ASP A CA 1
ATOM 1110 C C . ASP A 1 84 ? 36.544 30.265 24.108 1.00 107.63 122 ASP A C 1
ATOM 1111 O O . ASP A 1 84 ? 37.675 30.697 24.360 1.00 109.21 122 ASP A O 1
ATOM 1120 N N . GLY A 1 85 ? 36.354 29.220 23.305 1.00 107.70 123 GLY A N 1
ATOM 1121 C CA . GLY A 1 85 ? 37.499 28.562 22.699 1.00 97.56 123 GLY A CA 1
ATOM 1122 C C . GLY A 1 85 ? 38.183 29.445 21.679 1.00 98.86 123 GLY A C 1
ATOM 1123 O O . GLY A 1 85 ? 39.410 29.397 21.511 1.00 101.14 123 GLY A O 1
ATOM 1127 N N . LEU A 1 86 ? 37.403 30.256 20.973 1.00 99.54 124 LEU A N 1
ATOM 1128 C CA . LEU A 1 86 ? 38.009 31.203 20.055 1.00 98.24 124 LEU A CA 1
ATOM 1129 C C . LEU A 1 86 ? 38.748 32.292 20.812 1.00 96.34 124 LEU A C 1
ATOM 1130 O O . LEU A 1 86 ? 39.721 32.842 20.292 1.00 96.07 124 LEU A O 1
ATOM 1146 N N . TRP A 1 87 ? 38.334 32.594 22.047 1.00 96.95 125 TRP A N 1
ATOM 1147 C CA . TRP A 1 87 ? 39.060 33.591 22.829 1.00 95.31 125 TRP A CA 1
ATOM 1148 C C . TRP A 1 87 ? 40.371 33.031 23.351 1.00 95.35 125 TRP A C 1
ATOM 1149 O O . TRP A 1 87 ? 41.412 33.692 23.271 1.00 91.93 125 TRP A O 1
ATOM 1170 N N . THR A 1 88 ? 40.350 31.822 23.910 1.00 98.01 126 THR A N 1
ATOM 1171 C CA . THR A 1 88 ? 41.606 31.243 24.369 1.00 92.96 126 THR A CA 1
ATOM 1172 C C . THR A 1 88 ? 42.587 31.093 23.213 1.00 87.31 126 THR A C 1
ATOM 1173 O O . THR A 1 88 ? 43.800 31.226 23.402 1.00 89.52 126 THR A O 1
ATOM 1184 N N . LEU A 1 89 ? 42.086 30.818 22.008 1.00 90.19 127 LEU A N 1
ATOM 1185 C CA . LEU A 1 89 ? 42.957 30.766 20.837 1.00 86.01 127 LEU A CA 1
ATOM 1186 C C . LEU A 1 89 ? 43.660 32.103 20.624 1.00 87.73 127 LEU A C 1
ATOM 1187 O O . LEU A 1 89 ? 44.887 32.175 20.514 1.00 80.40 127 LEU A O 1
ATOM 1203 N N . HIS A 1 90 ? 42.887 33.178 20.557 1.00 86.39 128 HIS A N 1
ATOM 1204 C CA . HIS A 1 90 ? 43.494 34.491 20.464 1.00 84.63 128 HIS A CA 1
ATOM 1205 C C . HIS A 1 90 ? 44.301 34.801 21.714 1.00 82.94 128 HIS A C 1
ATOM 1206 O O . HIS A 1 90 ? 45.418 35.323 21.627 1.00 81.17 128 HIS A O 1
ATOM 1220 N N . GLU A 1 91 ? 43.754 34.494 22.890 1.00 83.56 129 GLU A N 1
ATOM 1221 C CA . GLU A 1 91 ? 44.483 34.801 24.115 1.00 85.86 129 GLU A CA 1
ATOM 1222 C C . GLU A 1 91 ? 45.816 34.071 24.151 1.00 85.53 129 GLU A C 1
ATOM 1223 O O . GLU A 1 91 ? 46.782 34.578 24.728 1.00 90.00 129 GLU A O 1
ATOM 1235 N N . GLY A 1 92 ? 45.895 32.904 23.514 1.00 84.42 130 GLY A N 1
ATOM 1236 C CA . GLY A 1 92 ? 47.101 32.102 23.510 1.00 78.95 130 GLY A CA 1
ATOM 1237 C C . GLY A 1 92 ? 48.093 32.570 22.476 1.00 80.71 130 GLY A C 1
ATOM 1238 O O . GLY A 1 92 ? 49.304 32.592 22.721 1.00 80.26 130 GLY A O 1
ATOM 1242 N N . GLU A 1 93 ? 47.584 32.951 21.303 1.00 81.61 131 GLU A N 1
ATOM 1243 C CA . GLU A 1 93 ? 48.440 33.542 20.281 1.00 75.32 131 GLU A CA 1
ATOM 1244 C C . GLU A 1 93 ? 49.109 34.808 20.796 1.00 76.05 131 GLU A C 1
ATOM 1245 O O . GLU A 1 93 ? 50.281 35.061 20.511 1.00 69.76 131 GLU A O 1
ATOM 1257 N N . GLN A 1 94 ? 48.374 35.633 21.529 1.00 79.66 132 GLN A N 1
ATOM 1258 C CA . GLN A 1 94 ? 48.980 36.855 22.034 1.00 76.47 132 GLN A CA 1
ATOM 1259 C C . GLN A 1 94 ? 50.053 36.541 23.064 1.00 75.04 132 GLN A C 1
ATOM 1260 O O . GLN A 1 94 ? 51.055 37.255 23.141 1.00 78.76 132 GLN A O 1
ATOM 1274 N N . LYS A 1 95 ? 49.879 35.477 23.843 1.00 74.96 133 LYS A N 1
ATOM 1275 C CA . LYS A 1 95 ? 50.883 35.117 24.838 1.00 75.06 133 LYS A CA 1
ATOM 1276 C C . LYS A 1 95 ? 52.186 34.679 24.175 1.00 72.08 133 LYS A C 1
ATOM 1277 O O . LYS A 1 95 ? 53.283 34.966 24.674 1.00 60.15 133 LYS A O 1
ATOM 1296 N N . LEU A 1 96 ? 52.079 33.939 23.074 1.00 70.32 134 LEU A N 1
ATOM 1297 C CA . LEU A 1 96 ? 53.266 33.555 22.328 1.00 71.02 134 LEU A CA 1
ATOM 1298 C C . LEU A 1 96 ? 53.957 34.773 21.718 1.00 68.40 134 LEU A C 1
ATOM 1299 O O . LEU A 1 96 ? 55.194 34.860 21.722 1.00 68.06 134 LEU A O 1
ATOM 1315 N N . ARG A 1 97 ? 53.187 35.723 21.193 1.00 67.80 135 ARG A N 1
ATOM 1316 C CA . ARG A 1 97 ? 53.795 36.920 20.628 1.00 66.64 135 ARG A CA 1
ATOM 1317 C C . ARG A 1 97 ? 54.405 37.783 21.723 1.00 65.21 135 ARG A C 1
ATOM 1318 O O . ARG A 1 97 ? 55.484 38.362 21.541 1.00 60.65 135 ARG A O 1
ATOM 1339 N N . ALA A 1 98 ? 53.761 37.840 22.890 1.00 66.94 136 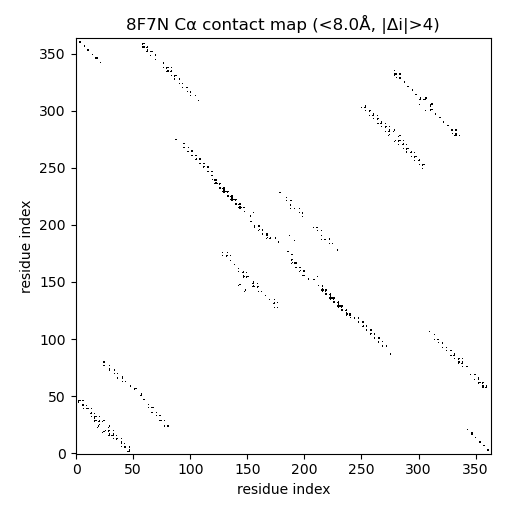ALA A N 1
ATOM 1340 C CA . ALA A 1 98 ? 54.385 38.545 24.000 1.00 64.04 136 ALA A CA 1
ATOM 1341 C C . ALA A 1 98 ? 55.727 37.907 24.350 1.00 65.19 136 ALA A C 1
ATOM 1342 O O . ALA A 1 98 ? 56.707 38.611 24.611 1.00 65.52 136 ALA A O 1
ATOM 1349 N N . GLU A 1 99 ? 55.794 36.577 24.365 1.00 68.19 137 GLU A N 1
ATOM 1350 C CA . GLU A 1 99 ? 57.038 35.956 24.769 1.00 69.55 137 GLU A CA 1
ATOM 1351 C C . GLU A 1 99 ? 58.103 36.160 23.702 1.00 67.94 137 GLU A C 1
ATOM 1352 O O . GLU A 1 99 ? 59.269 36.400 24.021 1.00 57.04 137 GLU A O 1
ATOM 1364 N N . TH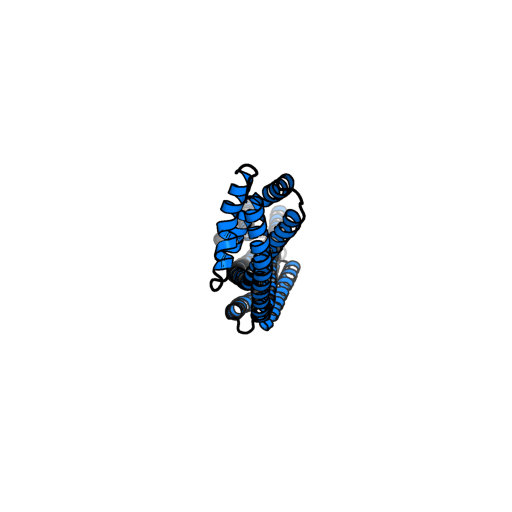R A 1 100 ? 57.728 36.023 22.432 1.00 62.45 138 THR A N 1
ATOM 1365 C CA . THR A 1 100 ? 58.697 36.267 21.378 1.00 62.27 138 THR A CA 1
ATOM 1366 C C . THR A 1 100 ? 59.340 37.646 21.553 1.00 64.16 138 THR A C 1
ATOM 1367 O O . THR A 1 100 ? 60.563 37.788 21.496 1.00 63.03 138 THR A O 1
ATOM 1378 N N . ARG A 1 101 ? 58.526 38.673 21.796 1.00 65.06 139 ARG A N 1
ATOM 1379 C CA . ARG A 1 101 ? 59.075 39.997 22.041 1.00 61.53 139 ARG A CA 1
ATOM 1380 C C . ARG A 1 101 ? 59.950 39.999 23.283 1.00 62.72 139 ARG A C 1
ATOM 1381 O O . ARG A 1 101 ? 61.028 40.604 23.295 1.00 66.48 139 ARG A O 1
ATOM 1402 N N . ALA A 1 102 ? 59.523 39.319 24.330 1.00 63.69 140 ALA A N 1
ATOM 1403 C CA . ALA A 1 102 ? 60.324 39.287 25.542 1.00 65.38 140 ALA A CA 1
ATOM 1404 C C . ALA A 1 102 ? 61.675 38.634 25.278 1.00 63.45 140 ALA A C 1
ATOM 1405 O O . ALA A 1 102 ? 62.695 39.074 25.816 1.00 59.35 140 ALA A O 1
ATOM 1412 N N . ASP A 1 103 ? 61.698 37.548 24.496 1.00 63.08 141 ASP A N 1
ATOM 1413 C CA . ASP A 1 103 ? 62.952 36.839 24.285 1.00 64.42 141 ASP A CA 1
ATOM 1414 C C . ASP A 1 103 ? 63.866 37.658 23.381 1.00 64.11 141 ASP A C 1
ATOM 1415 O O . ASP A 1 103 ? 65.088 37.621 23.544 1.00 60.85 141 ASP A O 1
ATOM 1424 N N . LEU A 1 104 ? 63.298 38.396 22.420 1.00 63.79 142 LEU A N 1
ATOM 1425 C CA . LEU A 1 104 ? 64.119 39.283 21.605 1.00 56.94 142 LEU A CA 1
ATOM 1426 C C . LEU A 1 104 ? 64.733 40.371 22.454 1.00 53.10 142 LEU A C 1
ATOM 1427 O O . LEU A 1 104 ? 65.829 40.852 22.145 1.00 55.52 142 LEU A O 1
ATOM 1443 N N . GLU A 1 105 ? 64.050 40.787 23.515 1.00 51.96 143 GLU A N 1
ATOM 1444 C CA . GLU A 1 105 ? 64.684 41.728 24.431 1.00 56.00 143 GLU A CA 1
ATOM 1445 C C . GLU A 1 105 ? 65.824 41.041 25.154 1.00 61.38 143 GLU A C 1
ATOM 1446 O O . GLU A 1 105 ? 66.907 41.610 25.301 1.00 65.63 143 GLU A O 1
ATOM 1458 N N . ARG A 1 106 ? 65.597 39.810 25.611 1.00 65.44 144 ARG A N 1
ATOM 1459 C CA . ARG A 1 106 ? 66.664 39.024 26.212 1.00 61.72 144 ARG A CA 1
ATOM 1460 C C . ARG A 1 106 ? 67.873 38.944 25.278 1.00 57.90 144 ARG A C 1
ATOM 1461 O O . ARG A 1 106 ? 69.009 39.211 25.683 1.00 53.58 144 ARG A O 1
ATOM 1482 N N . LEU A 1 107 ? 67.648 38.598 24.015 1.00 49.59 145 LEU A N 1
ATOM 1483 C CA . LEU A 1 107 ? 68.765 38.500 23.090 1.00 55.75 145 LEU A CA 1
ATOM 1484 C C . LEU A 1 107 ? 69.456 39.861 22.913 1.00 63.50 145 LEU A C 1
ATOM 1485 O O . LEU A 1 107 ? 70.679 39.973 23.029 1.00 56.34 145 LEU A O 1
ATOM 1501 N N . ALA A 1 108 ? 68.690 40.900 22.617 1.00 66.74 146 ALA A N 1
ATOM 1502 C CA . ALA A 1 108 ? 69.266 42.238 22.550 1.00 56.46 146 ALA A CA 1
ATOM 1503 C C . ALA A 1 108 ? 70.143 42.534 23.771 1.00 56.51 146 ALA A C 1
ATOM 1504 O O . ALA A 1 108 ? 71.264 43.036 23.638 1.00 61.87 146 ALA A O 1
ATOM 1511 N N . ALA A 1 109 ? 69.659 42.218 24.970 1.00 57.03 147 ALA A N 1
ATOM 1512 C CA . ALA A 1 109 ? 70.488 42.487 26.143 1.00 66.44 147 ALA A CA 1
ATOM 1513 C C . ALA A 1 109 ? 71.824 41.772 26.028 1.00 67.66 147 ALA A C 1
ATOM 1514 O O . ALA A 1 109 ? 72.875 42.359 26.298 1.00 67.81 147 ALA A O 1
ATOM 1521 N N . GLU A 1 110 ? 71.794 40.497 25.634 1.00 65.24 148 GLU A N 1
ATOM 1522 C CA . GLU A 1 110 ? 73.030 39.740 25.459 1.00 66.16 148 GLU A CA 1
ATOM 1523 C C . GLU A 1 110 ? 73.908 40.352 24.374 1.00 63.95 148 GLU A C 1
ATOM 1524 O O . GLU A 1 110 ? 75.100 40.575 24.592 1.00 62.30 148 GLU A O 1
ATOM 1536 N N . GLN A 1 111 ? 73.345 40.618 23.192 1.00 67.07 149 GLN A N 1
ATOM 1537 C CA . GLN A 1 111 ? 74.124 41.261 22.139 1.00 62.94 149 GLN A CA 1
ATOM 1538 C C . GLN A 1 111 ? 74.858 42.481 22.667 1.00 64.99 149 GLN A C 1
ATOM 1539 O O . GLN A 1 111 ? 75.978 42.759 22.243 1.00 64.72 149 GLN A O 1
ATOM 1553 N N . ALA A 1 112 ? 74.258 43.209 23.601 1.00 64.02 150 ALA A N 1
ATOM 1554 C CA . ALA A 1 112 ? 74.918 44.376 24.173 1.00 60.13 150 ALA A CA 1
ATOM 1555 C C . ALA A 1 112 ? 76.201 43.976 24.885 1.00 62.78 150 ALA A C 1
ATOM 1556 O O . ALA A 1 112 ? 77.273 44.538 24.636 1.00 77.00 150 ALA A O 1
ATOM 1563 N N . LYS A 1 113 ? 76.099 43.034 25.810 1.00 57.23 151 LYS A N 1
ATOM 1564 C CA . LYS A 1 113 ? 77.283 42.546 26.491 1.00 64.88 151 LYS A CA 1
ATOM 1565 C C . LYS A 1 113 ? 78.310 42.046 25.486 1.00 60.97 151 LYS A C 1
ATOM 1566 O O . LYS A 1 113 ? 79.514 42.285 25.646 1.00 70.61 151 LYS A O 1
ATOM 1585 N N . ILE A 1 114 ? 77.852 41.367 24.433 1.00 55.67 152 ILE A N 1
ATOM 1586 C CA . ILE A 1 114 ? 78.764 40.877 23.408 1.00 60.16 152 ILE A CA 1
ATOM 1587 C C . ILE A 1 114 ? 79.540 42.050 22.821 1.00 77.36 152 ILE A C 1
ATOM 1588 O O . ILE A 1 114 ? 80.770 42.017 22.698 1.00 76.40 152 ILE A O 1
ATOM 1604 N N . ASN A 1 115 ? 78.814 43.103 22.458 1.00 66.36 153 ASN A N 1
ATOM 1605 C CA . ASN A 1 115 ? 79.419 44.292 21.881 1.00 65.28 153 ASN A CA 1
ATOM 1606 C C . ASN A 1 115 ? 80.376 44.978 22.853 1.00 72.32 153 ASN A C 1
ATOM 1607 O O . ASN A 1 115 ? 81.509 45.294 22.491 1.00 73.93 153 ASN A O 1
ATOM 1618 N N . GLU A 1 116 ? 79.948 45.212 24.097 1.00 63.28 154 GLU A N 1
ATOM 1619 C CA . GLU A 1 116 ? 80.903 45.702 25.086 1.00 69.60 154 GLU A CA 1
ATOM 1620 C C . GLU A 1 116 ? 82.182 44.860 25.072 1.00 72.91 154 GLU A C 1
ATOM 1621 O O . GLU A 1 116 ? 83.294 45.398 25.081 1.00 91.52 154 GLU A O 1
ATOM 1633 N N . GLU A 1 117 ? 82.041 43.534 25.033 1.00 73.60 155 GLU A N 1
ATOM 1634 C CA . GLU A 1 117 ? 83.227 42.684 25.058 1.00 76.81 155 GLU A CA 1
ATOM 1635 C C . GLU A 1 117 ? 84.069 42.851 23.797 1.00 71.38 155 GLU A C 1
ATOM 1636 O O . GLU A 1 117 ? 85.295 42.781 23.855 1.00 82.71 155 GLU A O 1
ATOM 1648 N N . ALA A 1 118 ? 83.432 42.954 22.639 1.00 68.70 156 ALA A N 1
ATOM 1649 C CA . ALA A 1 118 ? 84.190 43.158 21.415 1.00 69.06 156 ALA A CA 1
ATOM 1650 C C . ALA A 1 118 ? 85.016 44.430 21.529 1.00 76.30 156 ALA A C 1
ATOM 1651 O O . ALA A 1 118 ? 86.165 44.492 21.083 1.00 73.59 156 ALA A O 1
ATOM 1658 N N . ASN A 1 119 ? 84.431 45.448 22.134 1.00 70.78 157 ASN A N 1
ATOM 1659 C CA . ASN A 1 119 ? 85.122 46.707 22.337 1.00 71.89 157 ASN A CA 1
ATOM 1660 C C . ASN A 1 119 ? 86.290 46.531 23.284 1.00 73.43 157 ASN A C 1
ATOM 1661 O O . ASN A 1 119 ? 87.382 47.042 23.028 1.00 82.14 157 ASN A O 1
ATOM 1672 N N . ARG A 1 120 ? 86.055 45.883 24.415 1.00 71.96 158 ARG A N 1
ATOM 1673 C CA . ARG A 1 120 ? 87.131 45.537 25.328 1.00 72.16 158 ARG A CA 1
ATOM 1674 C C . ARG A 1 120 ? 88.265 44.870 24.577 1.00 72.78 158 ARG A C 1
ATOM 1675 O O . ARG A 1 120 ? 89.435 45.216 24.745 1.00 78.70 158 ARG A O 1
ATOM 1696 N N . LEU A 1 121 ? 87.925 43.920 23.717 1.00 78.69 159 LEU A N 1
ATOM 1697 C CA . LEU A 1 121 ? 88.948 43.144 23.038 1.00 73.75 159 LEU A CA 1
ATOM 1698 C C . LEU A 1 121 ? 89.687 43.978 22.005 1.00 75.89 159 LEU A C 1
ATOM 1699 O O . LEU A 1 121 ? 90.902 43.835 21.836 1.00 82.68 159 LEU A O 1
ATOM 1715 N N . GLN A 1 122 ? 88.963 44.823 21.278 1.00 82.59 160 GLN A N 1
ATOM 1716 C CA . GLN A 1 122 ? 89.584 45.744 20.334 1.00 74.45 160 GLN A CA 1
ATOM 1717 C C . GLN A 1 122 ? 90.578 46.644 21.044 1.00 78.78 160 GLN A C 1
ATOM 1718 O O . GLN A 1 122 ? 91.694 46.847 20.571 1.00 91.33 160 GLN A O 1
ATOM 1732 N N . TYR A 1 123 ? 90.180 47.191 22.185 1.00 79.26 161 TYR A N 1
ATOM 1733 C CA . TYR A 1 123 ? 91.072 48.028 22.963 1.00 81.91 161 TYR A CA 1
ATOM 1734 C C . TYR A 1 123 ? 92.326 47.251 23.334 1.00 86.07 161 TYR A C 1
ATOM 1735 O O . TYR A 1 123 ? 93.454 47.726 23.148 1.00 86.79 161 TYR A O 1
ATOM 1753 N N . ALA A 1 124 ? 92.138 46.020 23.807 1.00 89.18 162 ALA A N 1
ATOM 1754 C CA . ALA A 1 124 ? 93.259 45.236 24.299 1.00 73.04 162 ALA A CA 1
ATOM 1755 C C . ALA A 1 124 ? 94.241 44.898 23.185 1.00 71.51 162 ALA A C 1
ATOM 1756 O O . ALA A 1 124 ? 95.449 44.854 23.414 1.00 79.83 162 ALA A O 1
ATOM 1763 N N . VAL A 1 125 ? 93.734 44.626 21.981 1.00 79.35 163 VAL A N 1
ATOM 1764 C CA . VAL A 1 125 ? 94.620 44.411 20.846 1.00 76.83 163 VAL A CA 1
ATOM 1765 C C . VAL A 1 125 ? 95.449 45.664 20.599 1.00 77.55 163 VAL A C 1
ATOM 1766 O O . VAL A 1 125 ? 96.682 45.628 20.600 1.00 79.81 163 VAL A O 1
ATOM 1779 N N . ARG A 1 126 ? 94.768 46.790 20.405 1.00 83.79 164 ARG A N 1
ATOM 1780 C CA . ARG A 1 126 ? 95.437 48.041 20.081 1.00 79.09 164 ARG A CA 1
ATOM 1781 C C . ARG A 1 126 ? 96.521 48.361 21.100 1.00 76.05 164 ARG A C 1
ATOM 1782 O O . ARG A 1 126 ? 97.652 48.702 20.733 1.00 76.41 164 ARG A O 1
ATOM 1803 N N . LYS A 1 127 ? 96.181 48.278 22.388 1.00 78.84 165 LYS A N 1
ATOM 1804 C CA . LYS A 1 127 ? 97.169 48.504 23.431 1.00 79.18 165 LYS A CA 1
ATOM 1805 C C . LYS A 1 127 ? 98.395 47.603 23.242 1.00 74.72 165 LYS A C 1
ATOM 1806 O O . LYS A 1 127 ? 99.539 48.066 23.297 1.00 76.71 165 LYS A O 1
ATOM 1825 N N . ASP A 1 128 ? 98.169 46.316 22.997 1.00 84.37 166 ASP A N 1
ATOM 1826 C CA . ASP A 1 128 ? 99.286 45.397 22.818 1.00 91.28 166 ASP A CA 1
ATOM 1827 C C . ASP A 1 128 ? 100.019 45.669 21.503 1.00 85.76 166 ASP A C 1
ATOM 1828 O O . ASP A 1 128 ? 101.253 45.740 21.474 1.00 94.32 166 ASP A O 1
ATOM 1837 N N . GLU A 1 129 ? 99.281 45.823 20.409 1.00 84.90 167 GLU A N 1
ATOM 1838 C CA . GLU A 1 129 ? 99.880 46.156 19.121 1.00 79.55 167 GLU A CA 1
ATOM 1839 C C . GLU A 1 129 ? 100.691 47.452 19.175 1.00 78.80 167 GLU A C 1
ATOM 1840 O O . GLU A 1 129 ? 101.517 47.694 18.290 1.00 72.31 167 GLU A O 1
ATOM 1852 N N . ASN A 1 130 ? 100.487 48.278 20.200 1.00 92.17 168 ASN A N 1
ATOM 1853 C CA . ASN A 1 130 ? 101.088 49.606 20.271 1.00 85.21 168 ASN A CA 1
ATOM 1854 C C . ASN A 1 130 ? 102.413 49.608 21.017 1.00 77.05 168 ASN A C 1
ATOM 1855 O O . ASN A 1 130 ? 103.210 50.548 20.867 1.00 76.44 168 ASN A O 1
ATOM 1866 N N . ALA A 1 131 ? 102.668 48.578 21.811 1.00 83.50 169 ALA A N 1
ATOM 1867 C CA . ALA A 1 131 ? 103.958 48.454 22.461 1.00 75.99 169 ALA A CA 1
ATOM 1868 C C . ALA A 1 131 ? 105.085 48.399 21.429 1.00 74.33 169 ALA A C 1
ATOM 1869 O O . ALA A 1 131 ? 106.059 49.157 21.504 1.00 63.10 169 ALA A O 1
ATOM 1876 N N . ALA A 1 132 ? 104.950 47.536 20.428 1.00 75.85 170 ALA A N 1
ATOM 1877 C CA . ALA A 1 132 ? 105.995 47.457 19.419 1.00 67.92 170 ALA A CA 1
ATOM 1878 C C . ALA A 1 132 ? 105.930 48.643 18.482 1.00 72.46 170 ALA A C 1
ATOM 1879 O O . ALA A 1 132 ? 106.962 49.095 17.976 1.00 78.66 170 ALA A O 1
ATOM 1886 N N . LYS A 1 133 ? 104.722 49.136 18.205 1.00 74.03 171 LYS A N 1
ATOM 1887 C CA . LYS A 1 133 ? 104.587 50.304 17.344 1.00 71.83 171 LYS A CA 1
ATOM 1888 C C . LYS A 1 133 ? 105.413 51.449 17.897 1.00 69.64 171 L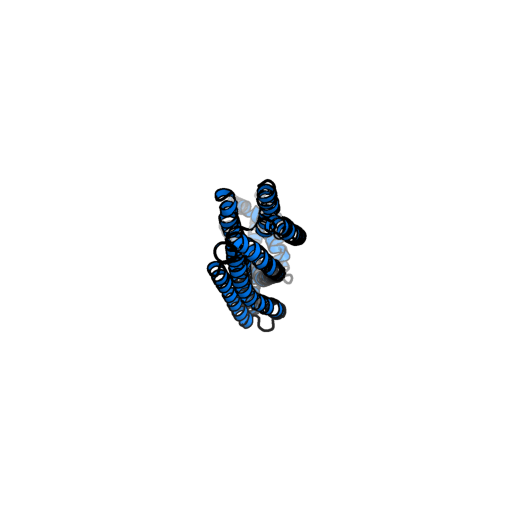YS A C 1
ATOM 1889 O O . LYS A 1 133 ? 106.200 52.078 17.177 1.00 71.64 171 LYS A O 1
ATOM 1908 N N . THR A 1 134 ? 105.241 51.743 19.186 1.00 66.13 172 THR A N 1
ATOM 1909 C CA . THR A 1 134 ? 106.032 52.796 19.801 1.00 66.88 172 THR A CA 1
ATOM 1910 C C . THR A 1 134 ? 107.525 52.511 19.665 1.00 74.44 172 THR A C 1
ATOM 1911 O O . THR A 1 134 ? 108.291 53.368 19.207 1.00 72.08 172 THR A O 1
ATOM 1922 N N . MET A 1 135 ? 107.954 51.301 20.060 1.00 73.31 173 MET A N 1
ATOM 1923 C CA . MET A 1 135 ? 109.363 50.928 19.944 1.00 74.02 173 MET A CA 1
ATOM 1924 C C . MET A 1 135 ? 109.883 51.232 18.546 1.00 69.65 173 MET A C 1
ATOM 1925 O O . MET A 1 135 ? 110.940 51.849 18.382 1.00 74.64 173 MET A O 1
ATOM 1939 N N . LEU A 1 136 ? 109.119 50.854 17.527 1.00 65.52 174 LEU A N 1
ATOM 1940 C CA . LEU A 1 136 ? 109.529 51.100 16.146 1.00 71.04 174 LEU A CA 1
ATOM 1941 C C . LEU A 1 136 ? 109.415 52.574 15.740 1.00 72.59 174 LEU A C 1
ATOM 1942 O O . LEU A 1 136 ? 110.161 53.053 14.878 1.00 63.48 174 LEU A O 1
ATOM 1958 N N . ARG A 1 137 ? 108.482 53.313 16.313 1.00 76.65 175 ARG A N 1
ATOM 1959 C CA . ARG A 1 137 ? 108.464 54.733 16.024 1.00 76.38 175 ARG A CA 1
ATOM 1960 C C . ARG A 1 137 ? 109.751 55.362 16.521 1.00 72.23 175 ARG A C 1
ATOM 1961 O O . ARG A 1 137 ? 110.399 56.144 15.809 1.00 73.63 175 ARG A O 1
ATOM 1982 N N . ASN A 1 138 ? 110.155 54.998 17.737 1.00 69.84 176 ASN A N 1
ATOM 1983 C CA . ASN A 1 138 ? 111.386 55.526 18.307 1.00 74.87 176 ASN A CA 1
ATOM 1984 C C . ASN A 1 138 ? 112.617 55.059 17.536 1.00 71.79 176 ASN A C 1
ATOM 1985 O O . ASN A 1 138 ? 113.522 55.848 17.251 1.00 66.38 176 ASN A O 1
ATOM 1996 N N . ALA A 1 139 ? 112.665 53.787 17.178 1.00 69.90 177 ALA A N 1
ATOM 1997 C CA . ALA A 1 139 ? 113.740 53.320 16.322 1.00 66.05 177 ALA A CA 1
ATOM 1998 C C . ALA A 1 139 ? 113.881 54.180 15.083 1.00 66.30 177 ALA A C 1
ATOM 1999 O O . ALA A 1 139 ? 115.005 54.478 14.650 1.00 67.98 177 ALA A O 1
ATOM 2006 N N . GLU A 1 140 ? 112.765 54.588 14.476 1.00 69.05 178 GLU A N 1
ATOM 2007 C CA . GLU A 1 140 ? 112.921 55.378 13.259 1.00 68.04 178 GLU A CA 1
ATOM 2008 C C . GLU A 1 140 ? 113.393 56.787 13.576 1.00 69.00 178 GLU A C 1
ATOM 2009 O O . GLU A 1 140 ? 114.132 57.385 12.789 1.00 66.71 178 GLU A O 1
ATOM 2021 N N . LYS A 1 141 ? 112.919 57.357 14.682 1.00 64.82 179 LYS A N 1
ATOM 2022 C CA . LYS A 1 141 ? 113.370 58.681 15.073 1.00 64.88 179 LYS A CA 1
ATOM 2023 C C . LYS A 1 141 ? 114.895 58.736 15.113 1.00 71.00 179 LYS A C 1
ATOM 2024 O O . LYS A 1 141 ? 115.529 59.536 14.409 1.00 67.75 179 LYS A O 1
ATOM 2043 N N . LEU A 1 142 ? 115.504 57.850 15.907 1.00 69.86 180 LEU A N 1
ATOM 2044 C CA . LEU A 1 142 ? 116.955 57.829 16.010 1.00 69.44 180 LEU A CA 1
ATOM 2045 C C . LEU A 1 142 ? 117.595 57.566 14.656 1.00 67.12 180 LEU A C 1
ATOM 2046 O O . LEU A 1 142 ? 118.624 58.165 14.325 1.00 71.43 180 LEU A O 1
ATOM 2062 N N . MET A 1 143 ? 117.003 56.701 13.842 1.00 65.58 181 MET A N 1
ATOM 2063 C CA . MET A 1 143 ? 117.627 56.463 12.545 1.00 66.20 181 MET A CA 1
ATOM 2064 C C . MET A 1 143 ? 117.482 57.670 11.620 1.00 70.18 181 MET A C 1
ATOM 2065 O O . MET A 1 143 ? 118.316 57.868 10.721 1.00 71.25 181 MET A O 1
ATOM 2079 N N . ARG A 1 144 ? 116.413 58.458 11.788 1.00 66.91 182 ARG A N 1
ATOM 2080 C CA . ARG A 1 144 ? 116.303 59.703 11.045 1.00 69.61 182 ARG A CA 1
ATOM 2081 C C . ARG A 1 144 ? 117.330 60.704 11.544 1.00 63.29 182 ARG A C 1
ATOM 2082 O O . ARG A 1 144 ? 117.900 61.466 10.760 1.00 65.26 182 ARG A O 1
ATOM 2103 N N . ALA A 1 145 ? 117.528 60.747 12.861 1.00 63.10 183 ALA A N 1
ATOM 2104 C CA . ALA A 1 145 ? 118.546 61.604 13.425 1.00 62.04 183 ALA A CA 1
ATOM 2105 C C . ALA A 1 145 ? 119.921 61.162 12.936 1.00 70.50 183 ALA A C 1
ATOM 2106 O O . ALA A 1 145 ? 120.694 61.967 12.390 1.00 66.70 183 ALA A O 1
ATOM 2113 N N . SER A 1 146 ? 120.237 59.871 13.089 1.00 70.79 184 SER A N 1
ATOM 2114 C CA . SER A 1 146 ? 121.488 59.386 12.528 1.00 70.89 184 SER A CA 1
ATOM 2115 C C . SER A 1 146 ? 121.629 59.855 11.085 1.00 67.06 184 SER A C 1
ATOM 2116 O O . SER A 1 146 ? 122.659 60.405 10.697 1.00 66.98 184 SER A O 1
ATOM 2124 N N . ARG A 1 147 ? 120.593 59.661 10.276 1.00 63.57 185 ARG A N 1
ATOM 2125 C CA . ARG A 1 147 ? 120.729 59.941 8.851 1.00 62.19 185 ARG A CA 1
ATOM 2126 C C . ARG A 1 147 ? 120.933 61.427 8.623 1.00 62.65 185 ARG A C 1
ATOM 2127 O O . ARG A 1 147 ? 121.686 61.841 7.728 1.00 62.52 185 ARG A O 1
ATOM 2148 N N . PHE A 1 148 ? 120.302 62.251 9.465 1.00 66.15 186 PHE A N 1
ATOM 2149 C CA . PHE A 1 148 ? 120.359 63.691 9.295 1.00 61.88 186 PHE A CA 1
ATOM 2150 C C . PHE A 1 148 ? 121.768 64.193 9.567 1.00 67.01 186 PHE A C 1
ATOM 2151 O O . PHE A 1 148 ? 122.425 64.767 8.685 1.00 66.43 186 PHE A O 1
ATOM 2168 N N . TYR A 1 149 ? 122.248 63.973 10.795 1.00 66.61 187 TYR A N 1
ATOM 2169 C CA . TYR A 1 149 ? 123.600 64.360 11.175 1.00 65.46 187 TYR A CA 1
ATOM 2170 C C . TYR A 1 149 ? 124.622 63.911 10.132 1.00 68.23 187 TYR A C 1
ATOM 2171 O O . TYR A 1 149 ? 125.532 64.672 9.756 1.00 68.58 187 TYR A O 1
ATOM 2189 N N . ALA A 1 150 ? 124.469 62.693 9.628 1.00 60.97 188 ALA A N 1
ATOM 2190 C CA . ALA A 1 150 ? 125.313 62.262 8.521 1.00 63.32 188 ALA A CA 1
ATOM 2191 C C . ALA A 1 150 ? 125.161 63.177 7.304 1.00 62.65 188 ALA A C 1
ATOM 2192 O O . ALA A 1 150 ? 126.169 63.600 6.731 1.00 68.30 188 ALA A O 1
ATOM 2199 N N . GLU A 1 151 ? 123.923 63.483 6.868 1.00 68.52 189 GLU A N 1
ATOM 2200 C CA . GLU A 1 151 ? 123.763 64.346 5.680 1.00 65.87 189 GLU A CA 1
ATOM 2201 C C . GLU A 1 151 ? 124.462 65.673 5.910 1.00 68.85 189 GLU A C 1
ATOM 2202 O O . GLU A 1 151 ? 125.106 66.231 5.008 1.00 69.54 189 GLU A O 1
ATOM 2206 N N . PHE A 1 152 ? 124.360 66.185 7.124 1.00 68.82 190 PHE A N 1
ATOM 2207 C CA . PHE A 1 152 ? 124.962 67.464 7.438 1.00 68.91 190 PHE A CA 1
ATOM 2208 C C . PHE A 1 152 ? 126.477 67.393 7.307 1.00 69.52 190 PHE A C 1
ATOM 2209 O O . PHE A 1 152 ? 127.086 68.184 6.564 1.00 67.56 190 PHE A O 1
ATOM 2226 N N . ALA A 1 153 ? 127.098 66.431 8.003 1.00 70.14 191 ALA A N 1
ATOM 2227 C CA . ALA A 1 153 ? 128.546 66.268 7.918 1.00 65.57 191 ALA A CA 1
ATOM 2228 C C . ALA A 1 153 ? 128.980 66.084 6.478 1.00 65.82 191 ALA A C 1
ATOM 2229 O O . ALA A 1 153 ? 129.986 66.659 6.036 1.00 67.06 191 ALA A O 1
ATOM 2236 N N . THR A 1 154 ? 128.203 65.346 5.703 1.00 64.80 192 THR A N 1
ATOM 2237 C CA . THR A 1 154 ? 128.644 65.083 4.345 1.00 66.32 192 THR A CA 1
ATOM 2238 C C . THR A 1 154 ? 128.588 66.331 3.492 1.00 65.56 192 THR A C 1
ATOM 2239 O O . THR A 1 154 ? 129.517 66.613 2.730 1.00 66.78 192 THR A O 1
ATOM 2250 N N . GLU A 1 155 ? 127.480 67.071 3.585 1.00 68.17 193 GLU A N 1
ATOM 2251 C CA . GLU A 1 155 ? 127.227 68.135 2.628 1.00 68.48 193 GLU A CA 1
ATOM 2252 C C . GLU A 1 155 ? 127.968 69.380 3.030 1.00 65.88 193 GLU A C 1
ATOM 2253 O O . GLU A 1 155 ? 128.543 70.071 2.176 1.00 66.96 193 GLU A O 1
ATOM 2265 N N . VAL A 1 156 ? 128.037 69.632 4.334 1.00 67.29 194 VAL A N 1
ATOM 2266 C CA . VAL A 1 156 ? 128.850 70.748 4.810 1.00 69.98 194 VAL A CA 1
ATOM 2267 C C . VAL A 1 156 ? 130.319 70.472 4.528 1.00 69.86 194 VAL A C 1
ATOM 2268 O O . VAL A 1 156 ? 130.974 71.204 3.781 1.00 73.23 194 VAL A O 1
ATOM 2281 N N . SER A 1 157 ? 130.861 69.395 5.120 1.00 74.36 195 SER A N 1
ATOM 2282 C CA . SER A 1 157 ? 132.275 69.062 4.912 1.00 72.55 195 SER A CA 1
ATOM 2283 C C . SER A 1 157 ? 132.611 68.915 3.441 1.00 70.64 195 SER A C 1
ATOM 2284 O O . SER A 1 157 ? 133.753 69.140 3.056 1.00 75.41 195 SER A O 1
ATOM 2292 N N . GLY A 1 158 ? 131.636 68.592 2.599 1.00 69.55 196 GLY A N 1
ATOM 2293 C CA . GLY A 1 158 ? 131.895 68.568 1.173 1.00 70.21 196 GLY A CA 1
ATOM 2294 C C . GLY A 1 158 ? 131.963 69.932 0.538 1.00 73.74 196 GLY A C 1
ATOM 2295 O O . GLY A 1 158 ? 132.481 70.063 -0.575 1.00 74.71 196 GLY A O 1
ATOM 2299 N N . ALA A 1 159 ? 131.446 70.954 1.217 1.00 85.09 197 ALA A N 1
ATOM 2300 C CA . ALA A 1 159 ? 131.499 72.316 0.705 1.00 81.51 197 ALA A CA 1
ATOM 2301 C C . ALA A 1 159 ? 132.887 72.878 0.947 1.00 80.28 197 ALA A C 1
ATOM 2302 O O . ALA A 1 159 ? 133.482 72.643 2.001 1.00 78.01 197 ALA A O 1
ATOM 2309 N N . ILE A 1 160 ? 133.391 73.653 -0.008 1.00 82.95 198 ILE A N 1
ATOM 2310 C CA . ILE A 1 160 ? 134.809 73.976 0.040 1.00 82.04 198 ILE A CA 1
ATOM 2311 C C . ILE A 1 160 ? 135.039 75.278 0.788 1.00 80.15 198 ILE A C 1
ATOM 2312 O O . ILE A 1 160 ? 135.865 75.352 1.702 1.00 86.82 198 ILE A O 1
ATOM 2328 N N . THR A 1 161 ? 134.338 76.321 0.383 1.00 78.94 199 THR A N 1
ATOM 2329 C CA . THR A 1 161 ? 134.479 77.638 0.976 1.00 78.15 199 THR A CA 1
ATOM 2330 C C . THR A 1 161 ? 133.590 77.782 2.204 1.00 79.96 199 THR A C 1
ATOM 2331 O O . THR A 1 161 ? 132.608 77.057 2.394 1.00 84.36 199 THR A O 1
ATOM 2342 N N . VAL A 1 162 ? 133.919 78.763 3.027 1.00 80.55 200 VAL A N 1
ATOM 2343 C CA . VAL A 1 162 ? 133.055 79.045 4.164 1.00 86.81 200 VAL A CA 1
ATOM 2344 C C . VAL A 1 162 ? 131.692 79.553 3.706 1.00 85.20 200 VAL A C 1
ATOM 2345 O O . VAL A 1 162 ? 130.666 79.262 4.338 1.00 76.86 200 VAL A O 1
ATOM 2358 N N . GLU A 1 163 ? 131.654 80.359 2.647 1.00 84.62 201 GLU A N 1
ATOM 2359 C CA . GLU A 1 163 ? 130.373 80.836 2.153 1.00 85.51 201 GLU A CA 1
ATOM 2360 C C . GLU A 1 163 ? 129.429 79.668 1.944 1.00 88.10 201 GLU A C 1
ATOM 2361 O O . GLU A 1 163 ? 128.347 79.599 2.549 1.00 86.30 201 GLU A O 1
ATOM 2373 N N . GLU A 1 164 ? 129.844 78.703 1.121 1.00 86.48 202 GLU A N 1
ATOM 2374 C CA . GLU A 1 164 ? 128.949 77.590 0.848 1.00 86.06 202 GLU A CA 1
ATOM 2375 C C . GLU A 1 164 ? 128.835 76.639 2.040 1.00 77.84 202 GLU A C 1
ATOM 2376 O O . GLU A 1 164 ? 127.778 76.044 2.232 1.00 71.82 202 GLU A O 1
ATOM 2388 N N . LYS A 1 165 ? 129.871 76.501 2.871 1.00 82.71 203 LYS A N 1
ATOM 2389 C CA . LYS A 1 165 ? 129.695 75.729 4.104 1.00 78.82 203 LYS A CA 1
ATOM 2390 C C . LYS A 1 165 ? 128.602 76.342 4.974 1.00 76.32 203 LYS A C 1
ATOM 2391 O O . LYS A 1 165 ? 127.731 75.626 5.491 1.00 79.32 203 LYS A O 1
ATOM 2410 N N . LEU A 1 166 ? 128.595 77.671 5.104 1.00 84.41 204 LEU A N 1
ATOM 2411 C CA . LEU A 1 166 ? 127.535 78.356 5.849 1.00 79.13 204 LEU A CA 1
ATOM 2412 C C . LEU A 1 166 ? 126.187 78.209 5.160 1.00 71.41 204 LEU A C 1
ATOM 2413 O O . LEU A 1 166 ? 125.165 77.985 5.822 1.00 70.45 204 LEU A O 1
ATOM 2429 N N . LYS A 1 167 ? 126.166 78.394 3.835 1.00 74.43 205 LYS A N 1
ATOM 2430 C CA . LYS A 1 167 ? 124.949 78.166 3.060 1.00 76.77 205 LYS A CA 1
ATOM 2431 C C . LYS A 1 167 ? 124.358 76.826 3.407 1.00 76.64 205 LYS A C 1
ATOM 2432 O O . LYS A 1 167 ? 123.200 76.740 3.826 1.00 83.40 205 LYS A O 1
ATOM 2451 N N . VAL A 1 168 ? 125.167 75.766 3.275 1.00 77.36 206 VAL A N 1
ATOM 2452 C CA . VAL A 1 168 ? 124.676 74.407 3.472 1.00 66.47 206 VAL A CA 1
ATOM 2453 C C . VAL A 1 168 ? 124.162 74.239 4.894 1.00 71.90 206 VAL A C 1
ATOM 2454 O O . VAL A 1 168 ? 123.142 73.575 5.139 1.00 69.68 206 VAL A O 1
ATOM 2467 N N . ALA A 1 169 ? 124.887 74.801 5.859 1.00 69.78 207 ALA A N 1
ATOM 2468 C CA . ALA A 1 169 ? 124.461 74.662 7.243 1.00 74.85 207 ALA A CA 1
ATOM 2469 C C . ALA A 1 169 ? 123.087 75.271 7.430 1.00 79.09 207 ALA A C 1
ATOM 2470 O O . ALA A 1 169 ? 122.208 74.666 8.055 1.00 81.32 207 ALA A O 1
ATOM 2477 N N . GLU A 1 170 ? 122.896 76.480 6.880 1.00 82.06 208 GLU A N 1
ATOM 2478 C CA . GLU A 1 170 ? 121.615 77.176 6.953 1.00 81.61 208 GLU A CA 1
ATOM 2479 C C . GLU A 1 170 ? 120.469 76.266 6.533 1.00 84.61 208 GLU A C 1
ATOM 2480 O O . GLU A 1 170 ? 119.542 76.013 7.314 1.00 86.36 208 GLU A O 1
ATOM 2492 N N . GLY A 1 171 ? 120.501 75.794 5.283 1.00 75.45 209 GLY A N 1
ATOM 2493 C CA . GLY A 1 171 ? 119.494 74.866 4.795 1.00 73.50 209 GLY A CA 1
ATOM 2494 C C . GLY A 1 171 ? 119.115 73.800 5.798 1.00 79.87 209 GLY A C 1
ATOM 2495 O O . GLY A 1 171 ? 117.942 73.453 5.928 1.00 89.84 209 GLY A O 1
ATOM 2499 N N . HIS A 1 172 ? 120.095 73.292 6.533 1.00 80.49 210 HIS A N 1
ATOM 2500 C CA . HIS A 1 172 ? 119.874 72.185 7.449 1.00 80.62 210 HIS A CA 1
ATOM 2501 C C . HIS A 1 172 ? 119.586 72.637 8.862 1.00 81.42 210 HIS A C 1
ATOM 2502 O O . HIS A 1 172 ? 119.449 71.781 9.741 1.00 77.59 210 HIS A O 1
ATOM 2516 N N . PHE A 1 173 ? 119.494 73.947 9.109 1.00 84.51 211 PHE A N 1
ATOM 2517 C CA . PHE A 1 173 ? 119.489 74.474 10.473 1.00 81.63 211 PHE A CA 1
ATOM 2518 C C . PHE A 1 173 ? 118.158 74.238 11.176 1.00 80.78 211 PHE A C 1
ATOM 2519 O O . PHE A 1 173 ? 118.120 73.959 12.388 1.00 76.50 211 PHE A O 1
ATOM 2536 N N . PRO A 1 174 ? 117.041 74.402 10.469 1.00 86.35 212 PRO A N 1
ATOM 2537 C CA . PRO A 1 174 ? 115.763 73.992 11.063 1.00 79.43 212 PRO A CA 1
ATOM 2538 C C . PRO A 1 174 ? 115.830 72.571 11.582 1.00 80.11 212 PRO A C 1
ATOM 2539 O O . PRO A 1 174 ? 115.507 72.312 12.750 1.00 82.04 212 PRO A O 1
ATOM 2550 N N . ALA A 1 175 ? 116.281 71.634 10.749 1.00 85.23 213 ALA A N 1
ATOM 2551 C CA . ALA A 1 175 ? 116.252 70.235 11.145 1.00 77.41 213 ALA A CA 1
ATOM 2552 C C . ALA A 1 175 ? 117.013 69.971 12.435 1.00 74.70 213 ALA A C 1
ATOM 2553 O O . ALA A 1 175 ? 116.746 68.966 13.104 1.00 73.47 213 ALA A O 1
ATOM 2560 N N . ILE A 1 176 ? 117.963 70.836 12.788 1.00 75.35 214 ILE A N 1
ATOM 2561 C CA . ILE A 1 176 ? 118.845 70.553 13.914 1.00 79.20 214 ILE A CA 1
ATOM 2562 C C . ILE A 1 176 ? 118.076 70.573 15.220 1.00 81.59 214 ILE A C 1
ATOM 2563 O O . ILE A 1 176 ? 118.330 69.760 16.120 1.00 86.02 214 ILE A O 1
ATOM 2579 N N . GLY A 1 177 ? 117.150 71.517 15.358 1.00 85.55 215 GLY A N 1
ATOM 2580 C CA . GLY A 1 177 ? 116.329 71.614 16.545 1.00 81.50 215 GLY A CA 1
ATOM 2581 C C . GLY A 1 177 ? 115.192 70.629 16.467 1.00 83.76 215 GLY A C 1
ATOM 2582 O O . GLY A 1 177 ? 114.897 69.918 17.436 1.00 85.43 215 GLY A O 1
ATOM 2586 N N . ARG A 1 178 ? 114.538 70.567 15.309 1.00 77.16 216 ARG A N 1
ATOM 2587 C CA . ARG A 1 178 ? 113.550 69.518 15.115 1.00 81.37 216 ARG A CA 1
ATOM 2588 C C . ARG A 1 178 ? 114.108 68.185 15.615 1.00 79.14 216 ARG A C 1
ATOM 2589 O O . ARG A 1 178 ? 113.557 67.556 16.523 1.00 81.31 216 ARG A O 1
ATOM 2610 N N . THR A 1 179 ? 115.258 67.778 15.070 1.00 83.72 217 THR A N 1
ATOM 2611 C CA . THR A 1 179 ? 115.889 66.523 15.467 1.00 79.23 217 THR A CA 1
ATOM 2612 C C . THR A 1 179 ? 116.101 66.455 16.970 1.00 79.24 217 THR A C 1
ATOM 2613 O O . THR A 1 179 ? 115.857 65.415 17.590 1.00 82.19 217 THR A O 1
ATOM 2624 N N . GLN A 1 180 ? 116.555 67.543 17.577 1.00 79.92 218 GLN A N 1
ATOM 2625 C CA . GLN A 1 180 ? 116.798 67.524 19.014 1.00 82.78 218 GLN A CA 1
ATOM 2626 C C . GLN A 1 180 ? 115.508 67.230 19.771 1.00 86.10 218 GLN A C 1
ATOM 2627 O O . GLN A 1 180 ? 115.475 66.392 20.681 1.00 87.11 218 GLN A O 1
ATOM 2641 N N . ARG A 1 181 ? 114.427 67.911 19.410 1.00 86.64 219 ARG A N 1
ATOM 2642 C CA . ARG A 1 181 ? 113.179 67.709 20.145 1.00 91.24 219 ARG A CA 1
ATOM 2643 C C . ARG A 1 181 ? 112.635 66.305 19.918 1.00 84.58 219 ARG A C 1
ATOM 2644 O O . ARG A 1 181 ? 112.067 65.683 20.829 1.00 80.36 219 ARG A O 1
ATOM 2665 N N . ASP A 1 182 ? 112.787 65.800 18.699 1.00 83.64 220 ASP A N 1
ATOM 2666 C CA . ASP A 1 182 ? 112.273 64.484 18.337 1.00 80.43 220 ASP A CA 1
ATOM 2667 C C . ASP A 1 182 ? 112.952 63.371 19.114 1.00 86.64 220 ASP A C 1
ATOM 2668 O O . ASP A 1 182 ? 112.324 62.344 19.417 1.00 84.76 220 ASP A O 1
ATOM 2677 N N . ILE A 1 183 ? 114.240 63.513 19.403 1.00 87.41 221 ILE A N 1
ATOM 2678 C CA . ILE A 1 183 ? 115.043 62.436 19.967 1.00 79.78 221 ILE A CA 1
ATOM 2679 C C . ILE A 1 183 ? 115.465 62.728 21.391 1.00 86.75 221 ILE A C 1
ATOM 2680 O O . ILE A 1 183 ? 116.026 61.837 22.052 1.00 92.38 221 ILE A O 1
ATOM 2696 N N . PHE A 1 184 ? 115.266 63.938 21.878 1.00 86.78 222 PHE A N 1
ATOM 2697 C CA . PHE A 1 184 ? 115.753 64.275 23.206 1.00 92.63 222 PHE A CA 1
ATOM 2698 C C . PHE A 1 184 ? 115.508 63.144 24.211 1.00 96.67 222 PHE A C 1
ATOM 2699 O O . PHE A 1 184 ? 116.450 62.554 24.747 1.00 94.17 222 PHE A O 1
ATOM 2716 N N . VAL A 1 185 ? 114.233 62.816 24.455 1.00 93.24 223 VAL A N 1
ATOM 2717 C CA . VAL A 1 185 ? 113.884 61.822 25.475 1.00 91.62 223 VAL A CA 1
ATOM 2718 C C . VAL A 1 185 ? 114.459 60.446 25.158 1.00 94.88 223 VAL A C 1
ATOM 2719 O O . VAL A 1 185 ? 114.764 59.668 26.069 1.00 96.50 223 VAL A O 1
ATOM 2732 N N . LEU A 1 186 ? 114.574 60.106 23.874 1.00 91.11 224 LEU A N 1
ATOM 2733 C CA . LEU A 1 186 ? 115.158 58.842 23.445 1.00 87.69 224 LEU A CA 1
ATOM 2734 C C . LEU A 1 186 ? 116.669 58.784 23.631 1.00 95.48 224 LEU A C 1
ATOM 2735 O O . LEU A 1 186 ? 117.269 57.768 23.268 1.00 96.74 224 LEU A O 1
ATOM 2751 N N . LEU A 1 187 ? 117.312 59.833 24.137 1.00 99.42 225 LEU A N 1
ATOM 2752 C CA . LEU A 1 187 ? 118.775 59.851 24.122 1.00 100.79 225 LEU A CA 1
ATOM 2753 C C . LEU A 1 187 ? 119.326 58.909 25.182 1.00 101.18 225 LEU A C 1
ATOM 2754 O O . LEU A 1 187 ? 118.981 59.045 26.366 1.00 94.16 225 LEU A O 1
ATOM 2770 N N . PRO A 1 188 ? 120.213 57.977 24.818 1.00 108.23 226 PRO A N 1
ATOM 2771 C CA . PRO A 1 188 ? 120.842 57.132 25.837 1.00 105.54 226 PRO A CA 1
ATOM 2772 C C . PRO A 1 188 ? 121.447 57.978 26.948 1.00 114.37 226 PRO A C 1
ATOM 2773 O O . PRO A 1 188 ? 122.328 58.814 26.704 1.00 115.18 226 PRO A O 1
ATOM 2784 N N . LYS A 1 189 ? 120.963 57.778 28.175 1.00 114.46 227 LYS A N 1
ATOM 2785 C CA . LYS A 1 189 ? 121.448 58.577 29.296 1.00 122.52 227 LYS A CA 1
ATOM 2786 C C . LYS A 1 189 ? 122.915 58.298 29.610 1.00 128.97 227 LYS A C 1
ATOM 2787 O O . LYS A 1 189 ? 123.611 59.178 30.135 1.00 123.25 227 LYS A O 1
ATOM 2806 N N . GLY A 1 190 ? 123.405 57.094 29.300 1.00 128.03 228 GLY A N 1
ATOM 2807 C CA . GLY A 1 190 ? 124.821 56.818 29.506 1.00 132.34 228 GLY A CA 1
ATOM 2808 C C . GLY A 1 190 ? 125.724 57.761 28.728 1.00 127.72 228 GLY A C 1
ATOM 2809 O O . GLY A 1 190 ? 126.767 58.201 29.230 1.00 135.62 228 GLY A O 1
ATOM 2813 N N . GLU A 1 191 ? 125.341 58.074 27.490 1.00 119.07 229 GLU A N 1
ATOM 2814 C CA . GLU A 1 191 ? 126.067 59.047 26.689 1.00 126.12 229 GLU A CA 1
ATOM 2815 C C . GLU A 1 191 ? 125.824 60.455 27.227 1.00 130.22 229 GLU A C 1
ATOM 2816 O O . GLU A 1 191 ? 124.756 60.766 27.765 1.00 137.57 229 GLU A O 1
ATOM 2828 N N . LYS A 1 192 ? 126.837 61.308 27.079 1.00 119.97 230 LYS A N 1
ATOM 2829 C CA . LYS A 1 192 ? 126.851 62.625 27.703 1.00 122.40 230 LYS A CA 1
ATOM 2830 C C . LYS A 1 192 ? 127.401 63.650 26.722 1.00 114.46 230 LYS A C 1
ATOM 2831 O O . LYS A 1 192 ? 126.928 64.790 26.664 1.00 118.42 230 LYS A O 1
ATOM 2850 N N . SER A 1 193 ? 128.427 63.258 25.967 1.00 112.08 231 SER A N 1
ATOM 2851 C CA . SER A 1 193 ? 128.878 64.081 24.854 1.00 115.03 231 SER A CA 1
ATOM 2852 C C . SER A 1 193 ? 127.814 64.117 23.763 1.00 111.62 231 SER A C 1
ATOM 2853 O O . SER A 1 193 ? 127.469 65.189 23.252 1.00 111.83 231 SER A O 1
ATOM 2861 N N . LEU A 1 194 ? 127.272 62.945 23.415 1.00 110.13 232 LEU A N 1
ATOM 2862 C CA . LEU A 1 194 ? 126.154 62.879 22.475 1.00 105.32 232 LEU A CA 1
ATOM 2863 C C . LEU A 1 194 ? 125.055 63.845 22.874 1.00 104.64 232 LEU A C 1
ATOM 2864 O O . LEU A 1 194 ? 124.582 64.640 22.054 1.00 103.53 232 LEU A O 1
ATOM 2880 N N . ALA A 1 195 ? 124.617 63.771 24.131 1.00 104.85 233 ALA A N 1
ATOM 2881 C CA . ALA A 1 195 ? 123.686 64.761 24.653 1.00 103.22 233 ALA A CA 1
ATOM 2882 C C . ALA A 1 195 ? 124.140 66.162 24.257 1.00 106.36 233 ALA A C 1
ATOM 2883 O O . ALA A 1 195 ? 123.430 66.881 23.538 1.00 102.22 233 ALA A O 1
ATOM 2890 N N . GLU A 1 196 ? 125.352 66.535 24.696 1.00 111.35 234 GLU A N 1
ATOM 2891 C CA . GLU A 1 196 ? 125.911 67.850 24.390 1.00 111.63 234 GLU A CA 1
ATOM 2892 C C . GLU A 1 196 ? 125.722 68.201 22.920 1.00 107.20 234 GLU A C 1
ATOM 2893 O O . GLU A 1 196 ? 125.206 69.274 22.586 1.00 108.24 234 GLU A O 1
ATOM 2905 N N . THR A 1 197 ? 126.117 67.293 22.023 1.00 103.58 235 THR A N 1
ATOM 2906 C CA . THR A 1 197 ? 126.047 67.604 20.600 1.00 98.32 235 THR A CA 1
ATOM 2907 C C . THR A 1 197 ? 124.618 67.939 20.172 1.00 102.14 235 THR A C 1
ATOM 2908 O O . THR A 1 197 ? 124.364 69.020 19.623 1.00 99.32 235 THR A O 1
ATOM 2919 N N . VAL A 1 198 ? 123.663 67.038 20.433 1.00 100.82 236 VAL A N 1
ATOM 2920 C CA . VAL A 1 198 ? 122.334 67.198 19.838 1.00 99.84 236 VAL A CA 1
ATOM 2921 C C . VAL A 1 198 ? 121.673 68.481 20.332 1.00 97.49 236 VAL A C 1
ATOM 2922 O O . VAL A 1 198 ? 120.995 69.187 19.566 1.00 94.22 236 VAL A O 1
ATOM 2935 N N . ASN A 1 199 ? 121.872 68.812 21.612 1.00 100.26 237 ASN A N 1
ATOM 2936 C CA . ASN A 1 199 ? 121.211 69.977 22.193 1.00 97.28 237 ASN A CA 1
ATOM 2937 C C . ASN A 1 199 ? 121.978 71.261 21.892 1.00 106.41 237 ASN A C 1
ATOM 2938 O O . ASN A 1 199 ? 121.402 72.249 21.417 1.00 110.29 237 ASN A O 1
ATOM 2949 N N . SER A 1 200 ? 123.281 71.262 22.155 1.00 100.91 238 SER A N 1
ATOM 2950 C CA . SER A 1 200 ? 124.090 72.430 21.841 1.00 104.58 238 SER A CA 1
ATOM 2951 C C . SER A 1 200 ? 124.077 72.749 20.352 1.00 104.21 238 SER A C 1
ATOM 2952 O O . SER A 1 200 ? 124.357 73.896 19.971 1.00 108.76 238 SER A O 1
ATOM 2960 N N . ALA A 1 201 ? 123.739 71.770 19.508 1.00 99.51 239 ALA A N 1
ATOM 2961 C CA . ALA A 1 201 ? 123.997 71.915 18.082 1.00 97.03 239 ALA A CA 1
ATOM 2962 C C . ALA A 1 201 ? 123.317 73.155 17.527 1.00 96.65 239 ALA A C 1
ATOM 2963 O O . ALA A 1 201 ? 123.982 74.019 16.953 1.00 104.81 239 ALA A O 1
ATOM 2970 N N . SER A 1 202 ? 121.998 73.283 17.718 1.00 102.24 240 SER A N 1
ATOM 2971 C CA . SER A 1 202 ? 121.258 74.355 17.049 1.00 99.15 240 SER A CA 1
ATOM 2972 C C . SER A 1 202 ? 121.849 75.713 17.382 1.00 101.28 240 SER A C 1
ATOM 2973 O O . SER A 1 202 ? 122.066 76.548 16.495 1.00 95.33 240 SER A O 1
ATOM 2981 N N . GLY A 1 203 ? 122.128 75.952 18.661 1.00 107.94 241 GLY A N 1
ATOM 2982 C CA . GLY A 1 203 ? 122.685 77.234 19.050 1.00 95.50 241 GLY A CA 1
ATOM 2983 C C . GLY A 1 203 ? 124.017 77.504 18.386 1.00 102.45 241 GLY A C 1
ATOM 2984 O O . GLY A 1 203 ? 124.214 78.547 17.753 1.00 101.23 241 GLY A O 1
ATOM 2988 N N . ALA A 1 204 ? 124.954 76.570 18.531 1.00 103.20 242 ALA A N 1
ATOM 2989 C CA . ALA A 1 204 ? 126.279 76.749 17.956 1.00 97.88 242 ALA A CA 1
ATOM 2990 C C . ALA A 1 204 ? 126.164 77.001 16.463 1.00 100.22 242 ALA A C 1
ATOM 2991 O O . ALA A 1 204 ? 126.515 78.078 15.975 1.00 108.62 242 ALA A O 1
ATOM 2998 N N . ILE A 1 205 ? 125.657 76.011 15.732 1.00 98.80 243 ILE A N 1
ATOM 2999 C CA . ILE A 1 205 ? 125.588 76.139 14.278 1.00 100.35 243 ILE A CA 1
ATOM 3000 C C . ILE A 1 205 ? 124.833 77.403 13.894 1.00 97.04 243 ILE A C 1
ATOM 3001 O O . ILE A 1 205 ? 125.268 78.166 13.021 1.00 100.96 243 ILE A O 1
ATOM 3017 N N . GLY A 1 206 ? 123.711 77.676 14.548 1.00 98.99 244 GLY A N 1
ATOM 3018 C CA . GLY A 1 206 ? 122.973 78.888 14.246 1.00 99.68 244 GLY A CA 1
ATOM 3019 C C . GLY A 1 206 ? 123.852 80.120 14.353 1.00 105.50 244 GLY A C 1
ATOM 3020 O O . GLY A 1 206 ? 124.010 80.894 13.401 1.00 109.15 244 GLY A O 1
ATOM 3024 N N . ALA A 1 207 ? 124.447 80.294 15.528 1.00 97.79 245 ALA A N 1
ATOM 3025 C CA . ALA A 1 207 ? 125.380 81.384 15.747 1.00 98.73 245 ALA A CA 1
ATOM 3026 C C . ALA A 1 207 ? 126.407 81.489 14.621 1.00 112.99 245 ALA A C 1
ATOM 3027 O O . ALA A 1 207 ? 126.590 82.558 14.027 1.00 117.59 245 ALA A O 1
ATOM 3034 N N . LEU A 1 208 ? 127.105 80.390 14.325 1.00 105.92 246 LEU A N 1
ATOM 3035 C CA . LEU A 1 208 ? 128.090 80.419 13.248 1.00 105.74 246 LEU A CA 1
ATOM 3036 C C . LEU A 1 208 ? 127.481 80.956 11.966 1.00 106.25 246 LEU A C 1
ATOM 3037 O O . LEU A 1 208 ? 128.135 81.680 11.207 1.00 121.24 246 LEU A O 1
ATOM 3053 N N . ILE A 1 209 ? 126.221 80.611 11.713 1.00 104.50 247 ILE A N 1
ATOM 3054 C CA . ILE A 1 209 ? 125.573 81.070 10.492 1.00 107.27 247 ILE A CA 1
ATOM 3055 C C . ILE A 1 209 ? 125.363 82.578 10.538 1.00 115.43 247 ILE A C 1
ATOM 3056 O O . ILE A 1 209 ? 125.637 83.289 9.558 1.00 114.00 247 ILE A O 1
ATOM 3072 N N . LYS A 1 210 ? 124.902 83.101 11.677 1.00 117.77 248 LYS A N 1
ATOM 3073 C CA . LYS A 1 210 ? 124.624 84.532 11.785 1.00 118.86 248 LYS A CA 1
ATOM 3074 C C . LYS A 1 210 ? 125.925 85.333 11.810 1.00 118.24 248 LYS A C 1
ATOM 3075 O O . LYS A 1 210 ? 126.109 86.266 11.021 1.00 129.41 248 LYS A O 1
ATOM 3094 N N . THR A 1 211 ? 126.837 84.976 12.715 1.00 114.50 249 THR A N 1
ATOM 3095 C CA . THR A 1 211 ? 128.184 85.544 12.796 1.00 121.36 249 THR A CA 1
ATOM 3096 C C . THR A 1 211 ? 128.833 85.647 11.410 1.00 123.77 249 THR A C 1
ATOM 3097 O O . THR A 1 211 ? 128.763 84.708 10.623 1.00 121.21 249 THR A O 1
ATOM 3108 N N . PRO A 1 212 ? 129.512 86.775 11.112 1.00 120.36 250 PRO A N 1
ATOM 3109 C CA . PRO A 1 212 ? 130.022 86.954 9.775 1.00 123.06 250 PRO A CA 1
ATOM 3110 C C . PRO A 1 212 ? 131.249 86.078 9.561 1.00 123.85 250 PRO A C 1
ATOM 3111 O O . PRO A 1 212 ? 132.072 85.921 10.468 1.00 123.18 250 PRO A O 1
ATOM 3122 N N . PRO A 1 213 ? 131.391 85.535 8.340 1.00 119.15 251 PRO A N 1
ATOM 3123 C CA . PRO A 1 213 ? 132.568 84.695 8.058 1.00 111.84 251 PRO A CA 1
ATOM 3124 C C . PRO A 1 213 ? 133.789 85.280 8.737 1.00 127.63 251 PRO A C 1
ATOM 3125 O O . PRO A 1 213 ? 134.047 86.481 8.607 1.00 136.33 251 PRO A O 1
ATOM 3136 N N . GLY A 1 214 ? 134.512 84.489 9.518 1.00 127.47 252 GLY A N 1
ATOM 3137 C CA . GLY A 1 214 ? 135.686 85.004 10.174 1.00 122.61 252 GLY A CA 1
ATOM 3138 C C . GLY A 1 214 ? 136.744 83.955 10.423 1.00 131.90 252 GLY A C 1
ATOM 3139 O O . GLY A 1 214 ? 136.685 82.828 9.911 1.00 128.62 252 GLY A O 1
ATOM 3143 N N . PRO A 1 215 ? 137.739 84.311 11.235 1.00 135.22 253 PRO A N 1
ATOM 3144 C CA . PRO A 1 215 ? 138.680 83.295 11.713 1.00 137.29 253 PRO A CA 1
ATOM 3145 C C . PRO A 1 215 ? 137.927 82.320 12.595 1.00 129.12 253 PRO A C 1
ATOM 3146 O O . PRO A 1 215 ? 137.020 82.704 13.344 1.00 129.71 253 PRO A O 1
ATOM 3157 N N . GLU A 1 216 ? 138.264 81.047 12.461 1.00 131.23 254 GLU A N 1
ATOM 3158 C CA . GLU A 1 216 ? 137.725 79.968 13.278 1.00 127.46 254 GLU A CA 1
ATOM 3159 C C . GLU A 1 216 ? 136.255 79.658 13.024 1.00 117.20 254 GLU A C 1
ATOM 3160 O O . GLU A 1 216 ? 135.733 78.706 13.630 1.00 124.50 254 GLU A O 1
ATOM 3172 N N . THR A 1 217 ? 135.558 80.422 12.180 1.00 118.19 255 THR A N 1
ATOM 3173 C CA . THR A 1 217 ? 134.212 79.999 11.793 1.00 115.12 255 THR A CA 1
ATOM 3174 C C . THR A 1 217 ? 134.244 78.608 11.155 1.00 109.67 255 THR A C 1
ATOM 3175 O O . THR A 1 217 ? 133.382 77.767 11.442 1.00 108.82 255 THR A O 1
ATOM 3186 N N . LEU A 1 218 ? 135.259 78.333 10.326 1.00 102.49 256 LEU A N 1
ATOM 3187 C CA . LEU A 1 218 ? 135.406 77.030 9.691 1.00 101.61 256 LEU A CA 1
ATOM 3188 C C . LEU A 1 218 ? 135.926 75.976 10.654 1.00 110.44 256 LEU A C 1
ATOM 3189 O O . LEU A 1 218 ? 135.589 74.789 10.526 1.00 109.40 256 LEU A O 1
ATOM 3205 N N . ALA A 1 219 ? 136.791 76.376 11.576 1.00 104.86 257 ALA A N 1
ATOM 3206 C CA . ALA A 1 219 ? 137.157 75.498 12.674 1.00 105.35 257 ALA A CA 1
ATOM 3207 C C . ALA A 1 219 ? 135.913 75.016 13.406 1.00 100.85 257 ALA A C 1
ATOM 3208 O O . ALA A 1 219 ? 135.695 73.810 13.557 1.00 102.05 257 ALA A O 1
ATOM 3215 N N . GLY A 1 220 ? 135.074 75.952 13.840 1.00 99.89 258 GLY A N 1
ATOM 3216 C CA . GLY A 1 220 ? 133.866 75.568 14.560 1.00 102.54 258 GLY A CA 1
ATOM 3217 C C . GLY A 1 220 ? 132.960 74.673 13.743 1.00 102.49 258 GLY A C 1
ATOM 3218 O O . GLY A 1 220 ? 132.437 73.666 14.241 1.00 99.45 258 GLY A O 1
ATOM 3222 N N . LEU A 1 221 ? 132.726 75.041 12.481 1.00 97.01 259 LEU A N 1
ATOM 3223 C CA . LEU A 1 221 ? 132.016 74.160 11.566 1.00 97.74 259 LEU A CA 1
ATOM 3224 C C . LEU A 1 221 ? 132.654 72.781 11.537 1.00 94.02 259 LEU A C 1
ATOM 3225 O O . LEU A 1 221 ? 131.985 71.766 11.739 1.00 97.00 259 LEU A O 1
ATOM 3241 N N . SER A 1 222 ? 133.956 72.727 11.274 1.00 97.94 260 SER A N 1
ATOM 3242 C CA . SER A 1 222 ? 134.599 71.424 11.185 1.00 98.07 260 SER A CA 1
ATOM 3243 C C . SER A 1 222 ? 134.447 70.635 12.473 1.00 95.26 260 SER A C 1
ATOM 3244 O O . SER A 1 222 ? 134.395 69.399 12.447 1.00 94.11 260 SER A O 1
ATOM 3252 N N . LYS A 1 223 ? 134.418 71.325 13.611 1.00 97.72 261 LYS A N 1
ATOM 3253 C CA . LYS A 1 223 ? 134.246 70.621 14.872 1.00 97.61 261 LYS A CA 1
ATOM 3254 C C . LYS A 1 223 ? 132.891 69.940 14.907 1.00 99.02 261 LYS A C 1
ATOM 3255 O O . LYS A 1 223 ? 132.787 68.759 15.253 1.00 101.10 261 LYS A O 1
ATOM 3274 N N . TYR A 1 224 ? 131.830 70.673 14.568 1.00 101.20 262 TYR A N 1
ATOM 3275 C CA . TYR A 1 224 ? 130.503 70.075 14.607 1.00 94.38 262 TYR A CA 1
ATOM 3276 C C . TYR A 1 224 ? 130.281 69.110 13.455 1.00 86.86 262 TYR A C 1
ATOM 3277 O O . TYR A 1 224 ? 129.547 68.130 13.615 1.00 83.20 262 TYR A O 1
ATOM 3295 N N . VAL A 1 225 ? 130.912 69.333 12.297 1.00 90.54 263 VAL A N 1
ATOM 3296 C CA . VAL A 1 225 ? 130.850 68.313 11.254 1.00 84.90 263 VAL A CA 1
ATOM 3297 C C . VAL A 1 225 ? 131.366 66.992 11.799 1.00 85.87 263 VAL A C 1
ATOM 3298 O O . VAL A 1 225 ? 130.889 65.918 11.429 1.00 88.78 263 VAL A O 1
ATOM 3311 N N . ASP A 1 226 ? 132.366 67.052 12.675 1.00 90.18 264 ASP A N 1
ATOM 3312 C CA . ASP A 1 226 ? 132.917 65.842 13.272 1.00 91.63 264 ASP A CA 1
ATOM 3313 C C . ASP A 1 226 ? 132.095 65.339 14.456 1.00 86.66 264 ASP A C 1
ATOM 3314 O O . ASP A 1 226 ? 131.945 64.123 14.632 1.00 88.79 264 ASP A O 1
ATOM 3323 N N . ARG A 1 227 ? 131.534 66.236 15.260 1.00 85.20 265 ARG A N 1
ATOM 3324 C CA . ARG A 1 227 ? 130.647 65.791 16.327 1.00 89.32 265 ARG A CA 1
ATOM 3325 C C . ARG A 1 227 ? 129.381 65.143 15.765 1.00 89.79 265 ARG A C 1
ATOM 3326 O O . ARG A 1 227 ? 128.785 64.264 16.410 1.00 81.78 265 ARG A O 1
ATOM 3347 N N . PHE A 1 228 ? 128.970 65.564 14.564 1.00 89.51 266 PHE A N 1
ATOM 3348 C CA . PHE A 1 228 ? 127.789 64.994 13.931 1.00 79.82 266 PHE A CA 1
ATOM 3349 C C . PHE A 1 228 ? 128.052 63.581 13.430 1.00 78.66 266 PHE A C 1
ATOM 3350 O O . PHE A 1 228 ? 127.191 62.708 13.564 1.00 77.52 266 PHE A O 1
ATOM 3367 N N . ARG A 1 229 ? 129.230 63.334 12.840 1.00 82.27 267 ARG A N 1
ATOM 3368 C CA . ARG A 1 229 ? 129.545 61.987 12.368 1.00 83.63 267 ARG A CA 1
ATOM 3369 C C . ARG A 1 229 ? 129.568 61.003 13.527 1.00 82.63 267 ARG A C 1
ATOM 3370 O O . ARG A 1 229 ? 128.934 59.935 13.473 1.00 79.87 267 ARG A O 1
ATOM 3391 N N . THR A 1 230 ? 130.266 61.366 14.599 1.00 80.21 268 THR A N 1
ATOM 3392 C CA . THR A 1 230 ? 130.229 60.570 15.816 1.00 82.81 268 THR A CA 1
ATOM 3393 C C . THR A 1 230 ? 128.796 60.310 16.247 1.00 76.60 268 THR A C 1
ATOM 3394 O O . THR A 1 230 ? 128.389 59.157 16.403 1.00 81.74 268 THR A O 1
ATOM 3405 N N . ALA A 1 231 ? 128.004 61.372 16.418 1.00 83.00 269 ALA A N 1
ATOM 3406 C CA . ALA A 1 231 ? 126.609 61.211 16.843 1.00 81.98 269 ALA A CA 1
ATOM 3407 C C . ALA A 1 231 ? 125.840 60.298 15.897 1.00 74.62 269 ALA A C 1
ATOM 3408 O O . ALA A 1 231 ? 125.066 59.440 16.332 1.00 72.86 269 ALA A O 1
ATOM 3415 N N . SER A 1 232 ? 126.050 60.473 14.596 1.00 72.60 270 SER A N 1
ATOM 3416 C CA . SER A 1 232 ? 125.355 59.675 13.604 1.00 65.74 270 SER A CA 1
ATOM 3417 C C . SER A 1 232 ? 125.538 58.192 13.878 1.00 74.64 270 SER A C 1
ATOM 3418 O O . SER A 1 232 ? 124.553 57.447 13.968 1.00 79.63 270 SER A O 1
ATOM 3426 N N . PHE A 1 233 ? 126.795 57.745 14.055 1.00 77.67 271 PHE A N 1
ATOM 3427 C CA . PHE A 1 233 ? 127.036 56.321 14.294 1.00 75.51 271 PHE A CA 1
ATOM 3428 C C . PHE A 1 233 ? 126.425 55.872 15.609 1.00 76.82 271 PHE A C 1
ATOM 3429 O O . PHE A 1 233 ? 125.921 54.741 15.715 1.00 69.64 271 PHE A O 1
ATOM 3446 N N . ARG A 1 234 ? 126.531 56.710 16.647 1.00 76.05 272 ARG A N 1
ATOM 3447 C CA . ARG A 1 234 ? 125.914 56.351 17.919 1.00 83.21 272 ARG A CA 1
ATOM 3448 C C . ARG A 1 234 ? 124.403 56.215 17.778 1.00 82.25 272 ARG A C 1
ATOM 3449 O O . ARG A 1 234 ? 123.821 55.202 18.182 1.00 81.19 272 ARG A O 1
ATOM 3470 N N . LEU A 1 235 ? 123.743 57.232 17.220 1.00 82.97 273 LEU A N 1
ATOM 3471 C CA . LEU A 1 235 ? 122.298 57.174 17.040 1.00 75.64 273 LEU A CA 1
ATOM 3472 C C . LEU A 1 235 ? 121.892 55.968 16.200 1.00 76.31 273 LEU A C 1
ATOM 3473 O O . LEU A 1 235 ? 120.883 55.314 16.491 1.00 75.19 273 LEU A O 1
ATOM 3489 N N . GLU A 1 236 ? 122.679 55.629 15.174 1.00 73.66 274 GLU A N 1
ATOM 3490 C CA . GLU A 1 236 ? 122.366 54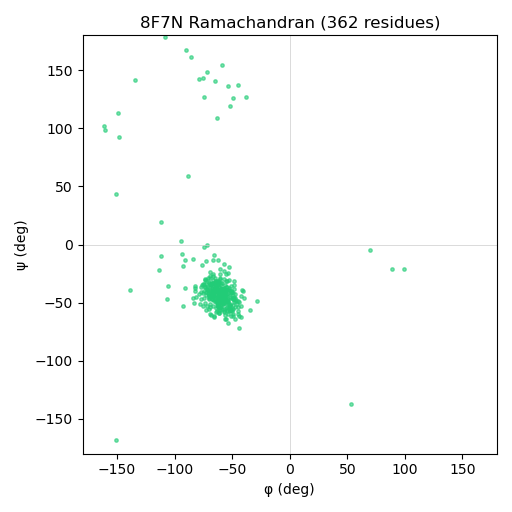.423 14.417 1.00 74.43 274 GLU A CA 1
ATOM 3491 C C . GLU A 1 236 ? 122.370 53.202 15.327 1.00 75.62 274 GLU A C 1
ATOM 3492 O O . GLU A 1 236 ? 121.467 52.361 15.273 1.00 74.38 274 GLU A O 1
ATOM 3504 N N . ALA A 1 237 ? 123.381 53.084 16.173 1.00 79.04 275 ALA A N 1
ATOM 3505 C CA . ALA A 1 237 ? 123.393 51.984 17.125 1.00 75.01 275 ALA A CA 1
ATOM 3506 C C . ALA A 1 237 ? 122.177 52.048 18.036 1.00 74.72 275 ALA A C 1
ATOM 3507 O O . ALA A 1 237 ? 121.489 51.037 18.232 1.00 82.85 275 ALA A O 1
ATOM 3514 N N . ALA A 1 238 ? 121.874 53.232 18.588 1.00 70.95 276 ALA A N 1
ATOM 3515 C CA . ALA A 1 238 ? 120.715 53.330 19.475 1.00 75.79 276 ALA A CA 1
ATOM 3516 C C . ALA A 1 238 ? 119.457 52.864 18.761 1.00 77.51 276 ALA A C 1
ATOM 3517 O O . ALA A 1 238 ? 118.634 52.128 19.329 1.00 72.39 276 ALA A O 1
ATOM 3524 N N . SER A 1 239 ? 119.278 53.315 17.521 1.00 77.29 277 SER A N 1
ATOM 3525 C CA . SER A 1 239 ? 118.136 52.893 16.727 1.00 77.06 277 SER A CA 1
ATOM 3526 C C . SER A 1 239 ? 118.039 51.379 16.703 1.00 74.11 277 SER A C 1
ATOM 3527 O O . SER A 1 239 ? 117.000 50.809 17.050 1.00 79.97 277 SER A O 1
ATOM 3535 N N . VAL A 1 240 ? 119.139 50.707 16.340 1.00 74.49 278 VAL A N 1
ATOM 3536 C CA . VAL A 1 240 ? 119.151 49.242 16.287 1.00 74.56 278 VAL A CA 1
ATOM 3537 C C . VAL A 1 240 ? 118.894 48.641 17.667 1.00 72.46 278 VAL A C 1
ATOM 3538 O O . VAL A 1 240 ? 118.240 47.594 17.790 1.00 71.69 278 VAL A O 1
ATOM 3551 N N . GLY A 1 241 ? 119.360 49.295 18.725 1.00 72.89 279 GLY A N 1
ATOM 3552 C CA . GLY A 1 241 ? 118.880 48.946 20.049 1.00 78.44 279 GLY A CA 1
ATOM 3553 C C . GLY A 1 241 ? 117.361 48.911 20.104 1.00 80.26 279 GLY A C 1
ATOM 3554 O O . GLY A 1 241 ? 116.784 47.886 20.465 1.00 77.94 279 GLY A O 1
ATOM 3558 N N . LYS A 1 242 ? 116.692 50.019 19.750 1.00 86.42 280 LYS A N 1
ATOM 3559 C CA . LYS A 1 242 ? 115.232 50.053 19.819 1.00 85.14 280 LYS A CA 1
ATOM 3560 C C . LYS A 1 242 ? 114.630 48.966 18.945 1.00 75.95 280 LYS A C 1
ATOM 3561 O O . LYS A 1 242 ? 113.665 48.295 19.334 1.00 66.72 280 LYS A O 1
ATOM 3580 N N . MET A 1 243 ? 115.166 48.804 17.739 1.00 69.67 281 MET A N 1
ATOM 3581 C CA . MET A 1 243 ? 114.660 47.763 16.870 1.00 67.52 281 MET A CA 1
ATOM 3582 C C . MET A 1 243 ? 114.703 46.413 17.582 1.00 76.65 281 MET A C 1
ATOM 3583 O O . MET A 1 243 ? 113.736 45.635 17.534 1.00 72.91 281 MET A O 1
ATOM 3597 N N . ARG A 1 244 ? 115.844 46.079 18.201 1.00 80.58 282 ARG A N 1
ATOM 3598 C CA . ARG A 1 244 ? 115.946 44.764 18.826 1.00 77.76 282 ARG A CA 1
ATOM 3599 C C . ARG A 1 244 ? 114.852 44.615 19.854 1.00 74.97 282 ARG A C 1
ATOM 3600 O O . ARG A 1 244 ? 114.168 43.588 19.919 1.00 73.41 282 ARG A O 1
ATOM 3621 N N . GLU A 1 245 ? 114.668 45.654 20.669 1.00 75.18 283 GLU A N 1
ATOM 3622 C CA . GLU A 1 245 ? 113.537 45.682 21.583 1.00 80.82 283 GLU A CA 1
ATOM 3623 C C . GLU A 1 245 ? 112.245 45.379 20.856 1.00 75.58 283 GLU A C 1
ATOM 3624 O O . GLU A 1 245 ? 111.505 44.465 21.231 1.00 75.79 283 GLU A O 1
ATOM 3636 N N . ALA A 1 246 ? 111.950 46.141 19.816 1.00 75.05 284 ALA A N 1
ATOM 3637 C CA . ALA A 1 246 ? 110.670 45.984 19.147 1.00 73.35 284 ALA A CA 1
ATOM 3638 C C . ALA A 1 246 ? 110.464 44.542 18.742 1.00 74.88 284 ALA A C 1
ATOM 3639 O O . ALA A 1 246 ? 109.358 43.997 18.876 1.00 72.45 284 ALA A O 1
ATOM 3646 N N . THR A 1 247 ? 111.526 43.885 18.283 1.00 77.06 285 THR A N 1
ATOM 3647 C CA . THR A 1 247 ? 111.355 42.511 17.819 1.00 78.87 285 THR A CA 1
ATOM 3648 C C . THR A 1 247 ? 111.085 41.559 18.977 1.00 71.60 285 THR A C 1
ATOM 3649 O O . THR A 1 247 ? 110.196 40.700 18.874 1.00 70.66 285 THR A O 1
ATOM 3660 N N . GLN A 1 248 ? 111.816 41.696 20.083 1.00 67.20 286 GLN A N 1
ATOM 3661 C CA . GLN A 1 248 ? 111.512 40.897 21.275 1.00 72.33 286 GLN A CA 1
ATOM 3662 C C . GLN A 1 248 ? 110.076 41.138 21.732 1.00 75.88 286 GLN A C 1
ATOM 3663 O O . GLN A 1 248 ? 109.329 40.185 21.993 1.00 77.07 286 GLN A O 1
ATOM 3677 N N . ILE A 1 249 ? 109.647 42.400 21.794 1.00 75.69 287 ILE A N 1
ATOM 3678 C CA . ILE A 1 249 ? 108.347 42.659 22.405 1.00 79.07 287 ILE A CA 1
ATOM 3679 C C . ILE A 1 249 ? 107.232 42.196 21.481 1.00 70.73 287 ILE A C 1
ATOM 3680 O O . ILE A 1 249 ? 106.261 41.574 21.924 1.00 68.81 287 ILE A O 1
ATOM 3696 N N . PHE A 1 250 ? 107.341 42.481 20.188 1.00 67.60 288 PHE A N 1
ATOM 3697 C CA . PHE A 1 250 ? 106.424 41.848 19.257 1.00 64.41 288 PHE A CA 1
ATOM 3698 C C . PHE A 1 250 ? 106.389 40.340 19.453 1.00 69.01 288 PHE A C 1
ATOM 3699 O O . PHE A 1 250 ? 105.346 39.757 19.755 1.00 76.92 288 PHE A O 1
ATOM 3716 N N . SER A 1 251 ? 107.532 39.683 19.253 1.00 78.91 289 SER A N 1
ATOM 3717 C CA . SER A 1 251 ? 107.520 38.228 19.230 1.00 79.59 289 SER A CA 1
ATOM 3718 C C . SER A 1 251 ? 106.867 37.673 20.483 1.00 76.35 289 SER A C 1
ATOM 3719 O O . SER A 1 251 ? 106.351 36.549 20.478 1.00 71.25 289 SER A O 1
ATOM 3727 N N . GLU A 1 252 ? 106.867 38.446 21.565 1.00 70.08 290 GLU A N 1
ATOM 3728 C CA . GLU A 1 252 ? 106.373 37.949 22.841 1.00 67.78 290 GLU A CA 1
ATOM 3729 C C . GLU A 1 252 ? 104.910 38.279 23.088 1.00 74.17 290 GLU A C 1
ATOM 3730 O O . GLU A 1 252 ? 104.336 37.789 24.065 1.00 89.30 290 GLU A O 1
ATOM 3742 N N . LEU A 1 253 ? 104.311 39.095 22.225 1.00 71.59 291 LEU A N 1
ATOM 3743 C CA . LEU A 1 253 ? 102.914 39.494 22.283 1.00 70.27 291 LEU A CA 1
ATOM 3744 C C . LEU A 1 253 ? 102.147 38.940 21.108 1.00 65.97 291 LEU A C 1
ATOM 3745 O O . LEU A 1 253 ? 100.928 38.816 21.171 1.00 78.19 291 LEU A O 1
ATOM 3761 N N . ASP A 1 254 ? 102.848 38.607 20.049 1.00 65.28 292 ASP A N 1
ATOM 3762 C CA . ASP A 1 254 ? 102.226 38.204 18.804 1.00 67.95 292 ASP A CA 1
ATOM 3763 C C . ASP A 1 254 ? 101.193 37.096 18.960 1.00 75.32 292 ASP A C 1
ATOM 3764 O O . ASP A 1 254 ? 100.140 37.122 18.306 1.00 81.93 292 ASP A O 1
ATOM 3773 N N . GLY A 1 255 ? 101.490 36.070 19.746 1.00 70.59 293 GLY A N 1
ATOM 3774 C CA . GLY A 1 255 ? 100.491 35.073 20.041 1.00 78.31 293 GLY A CA 1
ATOM 3775 C C . GLY A 1 255 ? 99.226 35.698 20.673 1.00 73.92 293 GLY A C 1
ATOM 3776 O O . GLY A 1 255 ? 98.142 35.582 20.112 1.00 70.85 293 GLY A O 1
ATOM 3780 N N . LYS A 1 256 ? 99.427 36.369 21.800 1.00 70.31 294 LYS A N 1
ATOM 3781 C CA . LYS A 1 256 ? 98.285 37.062 22.429 1.00 67.76 294 LYS A CA 1
ATOM 3782 C C . LYS A 1 256 ? 97.485 37.858 21.410 1.00 65.31 294 LYS A C 1
ATOM 3783 O O . LYS A 1 256 ? 96.251 37.761 21.362 1.00 71.47 294 LYS A O 1
ATOM 3802 N N . ILE A 1 257 ? 98.153 38.649 20.570 1.00 67.84 295 ILE A N 1
ATOM 3803 C CA . ILE A 1 257 ? 97.424 39.507 19.649 1.00 72.54 295 ILE A CA 1
ATOM 3804 C C . ILE A 1 257 ? 96.680 38.675 18.616 1.00 69.85 295 ILE A C 1
ATOM 3805 O O . ILE A 1 257 ? 95.488 38.867 18.383 1.00 68.97 295 ILE A O 1
ATOM 3821 N N . ALA A 1 258 ? 97.388 37.775 17.941 1.00 72.97 296 ALA A N 1
ATOM 3822 C CA . ALA A 1 258 ? 96.722 36.903 16.982 1.00 78.76 296 ALA A CA 1
ATOM 3823 C C . ALA A 1 258 ? 95.491 36.270 17.612 1.00 80.25 296 ALA A C 1
ATOM 3824 O O . ALA A 1 258 ? 94.406 36.244 17.015 1.00 69.95 296 ALA A O 1
ATOM 3831 N N . GLY A 1 259 ? 95.654 35.745 18.827 1.00 76.07 297 GLY A N 1
ATOM 3832 C CA . GLY A 1 259 ? 94.550 35.053 19.469 1.00 75.50 297 GLY A CA 1
ATOM 3833 C C . GLY A 1 259 ? 93.370 35.964 19.735 1.00 75.74 297 GLY A C 1
ATOM 3834 O O . GLY A 1 259 ? 92.217 35.544 19.656 1.00 75.97 297 GLY A O 1
ATOM 3838 N N . THR A 1 260 ? 93.645 37.217 20.047 1.00 71.18 298 THR A N 1
ATOM 3839 C CA . THR A 1 260 ? 92.552 38.120 20.366 1.00 69.85 298 THR A CA 1
ATOM 3840 C C . THR A 1 260 ? 91.859 38.603 19.098 1.00 68.50 298 THR A C 1
ATOM 3841 O O . THR A 1 260 ? 90.632 38.665 19.046 1.00 72.66 298 THR A O 1
ATOM 3852 N N . GLU A 1 261 ? 92.624 38.941 18.065 1.00 78.43 299 GLU A N 1
ATOM 3853 C CA . GLU A 1 261 ? 92.014 39.256 16.782 1.00 78.25 299 GLU A CA 1
ATOM 3854 C C . GLU A 1 261 ? 91.129 38.109 16.321 1.00 71.38 299 GLU A C 1
ATOM 3855 O O . GLU A 1 261 ? 90.117 38.326 15.652 1.00 78.47 299 GLU A O 1
ATOM 3867 N N . SER A 1 262 ? 91.470 36.884 16.670 1.00 73.19 300 SER A N 1
ATOM 3868 C CA . SER A 1 262 ? 90.615 35.797 16.212 1.00 75.24 300 SER A CA 1
ATOM 3869 C C . SER A 1 262 ? 89.331 35.748 17.027 1.00 75.37 300 SER A C 1
ATOM 3870 O O . SER A 1 262 ? 88.241 35.568 16.470 1.00 70.88 300 SER A O 1
ATOM 3878 N N . VAL A 1 263 ? 89.442 35.935 18.342 1.00 76.94 301 VAL A N 1
ATOM 3879 C CA . VAL A 1 263 ? 88.254 36.018 19.180 1.00 71.20 301 VAL A CA 1
ATOM 3880 C C . VAL A 1 263 ? 87.401 37.205 18.767 1.00 68.54 301 VAL A C 1
ATOM 3881 O O . VAL A 1 263 ? 86.187 37.086 18.581 1.00 69.24 301 VAL A O 1
ATOM 3894 N N . LEU A 1 264 ? 88.019 38.381 18.658 1.00 72.61 302 LEU A N 1
ATOM 3895 C CA . LEU A 1 264 ? 87.259 39.583 18.361 1.00 67.48 302 LEU A CA 1
ATOM 3896 C C . LEU A 1 264 ? 86.540 39.447 17.036 1.00 61.37 302 LEU A C 1
ATOM 3897 O O . LEU A 1 264 ? 85.412 39.925 16.876 1.00 67.34 302 LEU A O 1
ATOM 3913 N N . THR A 1 265 ? 87.183 38.830 16.059 1.00 65.27 303 THR A N 1
ATOM 3914 C CA . THR A 1 265 ? 86.514 38.609 14.788 1.00 67.95 303 THR A CA 1
ATOM 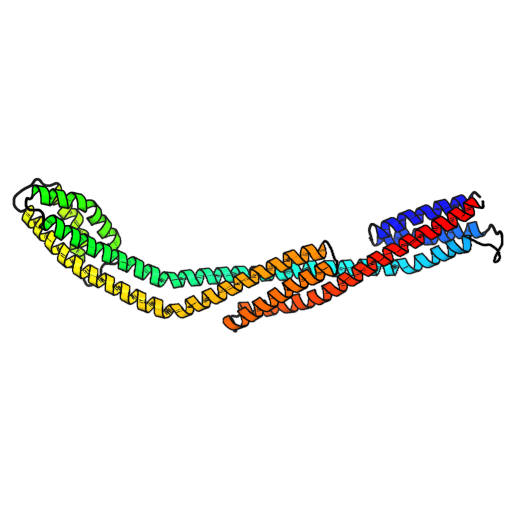3915 C C . THR A 1 265 ? 85.281 37.752 14.995 1.00 71.54 303 THR A C 1
ATOM 3916 O O . THR A 1 265 ? 84.184 38.100 14.549 1.00 73.04 303 THR A O 1
ATOM 3927 N N . ALA A 1 266 ? 85.445 36.653 15.724 1.00 69.80 304 ALA A N 1
ATOM 3928 C CA . ALA A 1 266 ? 84.347 35.737 15.994 1.00 65.73 304 ALA A CA 1
ATOM 3929 C C . ALA A 1 266 ? 83.261 36.389 16.839 1.00 66.78 304 ALA A C 1
ATOM 3930 O O . ALA A 1 266 ? 82.083 36.054 16.694 1.00 66.26 304 ALA A O 1
ATOM 3937 N N . THR A 1 267 ? 83.631 37.302 17.736 1.00 59.80 305 THR A N 1
ATOM 3938 C CA . THR A 1 267 ? 82.625 38.026 18.498 1.00 59.61 305 THR A CA 1
ATOM 3939 C C . THR A 1 267 ? 81.814 38.937 17.583 1.00 65.63 305 THR A C 1
ATOM 3940 O O . THR A 1 267 ? 80.585 38.974 17.646 1.00 69.83 305 THR A O 1
ATOM 3951 N N . ARG A 1 268 ? 82.487 39.679 16.722 1.00 69.65 306 ARG A N 1
ATOM 3952 C CA . ARG A 1 268 ? 81.756 40.532 15.799 1.00 68.75 306 ARG A CA 1
ATOM 3953 C C . ARG A 1 268 ? 80.836 39.706 14.912 1.00 65.51 306 ARG A C 1
ATOM 3954 O O . ARG A 1 268 ? 79.698 40.101 14.628 1.00 63.39 306 ARG A O 1
ATOM 3975 N N . ARG A 1 269 ? 81.321 38.544 14.473 1.00 66.82 307 ARG A N 1
ATOM 3976 C CA . ARG A 1 269 ? 80.514 37.662 13.647 1.00 70.62 307 ARG A CA 1
ATOM 3977 C C . ARG A 1 269 ? 79.226 37.283 14.366 1.00 74.65 307 ARG A C 1
ATOM 3978 O O . ARG A 1 269 ? 78.118 37.442 13.834 1.00 72.43 307 ARG A O 1
ATOM 3999 N N . LEU A 1 270 ? 79.370 36.806 15.603 1.00 70.64 308 LEU A N 1
ATOM 4000 C CA . LEU A 1 270 ? 78.229 36.471 16.426 1.00 70.86 308 LEU A CA 1
ATOM 4001 C C . LEU A 1 270 ? 77.284 37.662 16.566 1.00 67.60 308 LEU A C 1
ATOM 4002 O O . LEU A 1 270 ? 76.104 37.568 16.270 1.00 71.49 308 LEU A O 1
ATOM 4018 N N . SER A 1 271 ? 77.804 38.789 17.007 1.00 68.01 309 SER A N 1
ATOM 4019 C CA . SER A 1 271 ? 76.920 39.932 17.189 1.00 66.73 309 SER A CA 1
ATOM 4020 C C . SER A 1 271 ? 76.148 40.238 15.926 1.00 62.82 309 SER A C 1
ATOM 4021 O O . SER A 1 271 ? 75.015 40.724 15.987 1.00 59.63 309 SER A O 1
ATOM 4029 N N . THR A 1 272 ? 76.738 39.961 14.774 1.00 68.06 310 THR A N 1
ATOM 4030 C CA . THR A 1 272 ? 76.048 40.228 13.523 1.00 69.14 310 THR A CA 1
ATOM 4031 C C . THR A 1 272 ? 74.889 39.270 13.364 1.00 69.68 310 THR A C 1
ATOM 4032 O O . THR A 1 272 ? 73.780 39.680 13.015 1.00 72.26 310 THR A O 1
ATOM 4043 N N . SER A 1 273 ? 75.118 37.995 13.657 1.00 71.10 311 SER A N 1
ATOM 4044 C CA . SER A 1 273 ? 74.042 37.027 13.516 1.00 72.37 311 SER A CA 1
ATOM 4045 C C . SER A 1 273 ? 72.944 37.312 14.520 1.00 66.64 311 SER A C 1
ATOM 4046 O O . SER A 1 273 ? 71.771 37.048 14.247 1.00 64.52 311 SER A O 1
ATOM 4054 N N . LEU A 1 274 ? 73.306 37.859 15.684 1.00 60.87 312 LEU A N 1
ATOM 4055 C CA . LEU A 1 274 ? 72.287 38.233 16.654 1.00 59.32 312 LEU A CA 1
ATOM 4056 C C . LEU A 1 274 ? 71.400 39.323 16.087 1.00 63.92 312 LEU A C 1
ATOM 4057 O O . LEU A 1 274 ? 70.185 39.353 16.329 1.00 61.50 312 LEU A O 1
ATOM 4073 N N . THR A 1 275 ? 71.990 40.243 15.339 1.00 70.22 313 THR A N 1
ATOM 4074 C CA . THR A 1 275 ? 71.178 41.264 14.710 1.00 68.50 313 THR A CA 1
ATOM 4075 C C . THR A 1 275 ? 70.340 40.644 13.608 1.00 63.86 313 THR A C 1
ATOM 4076 O O . THR A 1 275 ? 69.202 41.059 13.390 1.00 64.32 313 THR A O 1
ATOM 4087 N N . ASP A 1 276 ? 70.851 39.611 12.946 1.00 65.75 314 ASP A N 1
ATOM 4088 C CA . ASP A 1 276 ? 70.078 38.984 11.871 1.00 71.27 314 ASP A CA 1
ATOM 4089 C C . ASP A 1 276 ? 68.843 38.307 12.440 1.00 66.44 314 ASP A C 1
ATOM 4090 O O . ASP A 1 276 ? 67.779 38.239 11.792 1.00 63.10 314 ASP A O 1
ATOM 4099 N N . ILE A 1 277 ? 68.972 37.798 13.652 1.00 61.38 315 ILE A N 1
ATOM 4100 C CA . ILE A 1 277 ? 67.820 37.242 14.328 1.00 64.09 315 ILE A CA 1
ATOM 4101 C C . ILE A 1 277 ? 66.812 38.341 14.533 1.00 63.04 315 ILE A C 1
ATOM 4102 O O . ILE A 1 277 ? 65.660 38.239 14.092 1.00 62.83 315 ILE A O 1
ATOM 4118 N N . GLN A 1 278 ? 67.245 39.458 15.136 1.00 62.88 316 GLN A N 1
ATOM 4119 C CA . GLN A 1 278 ? 66.293 40.511 15.490 1.00 59.02 316 GLN A CA 1
ATOM 4120 C C . GLN A 1 278 ? 65.512 40.929 14.261 1.00 61.05 316 GLN A C 1
ATOM 4121 O O . GLN A 1 278 ? 64.286 41.161 14.320 1.00 59.74 316 GLN A O 1
ATOM 4135 N N . ILE A 1 279 ? 66.186 40.951 13.128 1.00 54.96 317 ILE A N 1
ATOM 4136 C CA . ILE A 1 279 ? 65.518 41.316 11.887 1.00 62.58 317 ILE A CA 1
ATOM 4137 C C . ILE A 1 279 ? 64.559 40.231 11.480 1.00 63.45 317 ILE A C 1
ATOM 4138 O O . ILE A 1 279 ? 63.364 40.480 11.276 1.00 69.60 317 ILE A O 1
ATOM 4154 N N . ALA A 1 280 ? 65.042 39.000 11.348 1.00 64.27 318 ALA A N 1
ATOM 4155 C CA . ALA A 1 280 ? 64.157 37.931 10.916 1.00 63.37 318 ALA A CA 1
ATOM 4156 C C . ALA A 1 280 ? 62.975 37.764 11.863 1.00 65.95 318 ALA A C 1
ATOM 4157 O O . ALA A 1 280 ? 61.851 37.507 11.419 1.00 63.87 318 ALA A O 1
ATOM 4164 N N . ALA A 1 281 ? 63.229 37.842 13.178 1.00 61.21 319 ALA A N 1
ATOM 4165 C CA . ALA A 1 281 ? 62.136 37.719 14.138 1.00 61.96 319 ALA A CA 1
ATOM 4166 C C . ALA A 1 281 ? 61.081 38.772 13.874 1.00 65.14 319 ALA A C 1
ATOM 4167 O O . ALA A 1 281 ? 59.882 38.477 13.873 1.00 68.80 319 ALA A O 1
ATOM 4174 N N . ALA A 1 282 ? 61.506 40.009 13.626 1.00 64.60 320 ALA A N 1
ATOM 4175 C CA . ALA A 1 282 ? 60.543 41.065 13.329 1.00 63.71 320 ALA A CA 1
ATOM 4176 C C . ALA A 1 282 ? 59.669 40.687 12.143 1.00 66.47 320 ALA A C 1
ATOM 4177 O O . ALA A 1 282 ? 58.446 40.867 12.182 1.00 65.59 320 ALA A O 1
ATOM 4184 N N . ALA A 1 283 ? 60.283 40.200 11.058 1.00 61.59 321 ALA A N 1
ATOM 4185 C CA . ALA A 1 283 ? 59.494 39.781 9.904 1.00 63.96 321 ALA A CA 1
ATOM 4186 C C . ALA A 1 283 ? 58.552 38.651 10.296 1.00 73.67 321 ALA A C 1
ATOM 4187 O O . ALA A 1 283 ? 57.378 38.628 9.901 1.00 79.42 321 ALA A O 1
ATOM 4194 N N . PHE A 1 284 ? 59.049 37.702 11.076 1.00 69.50 322 PHE A N 1
ATOM 4195 C CA . PHE A 1 284 ? 58.203 36.637 11.579 1.00 72.13 322 PHE A CA 1
ATOM 4196 C C . PHE A 1 284 ? 56.989 37.198 12.306 1.00 75.55 322 PHE A C 1
ATOM 4197 O O . PHE A 1 284 ? 55.837 36.893 11.974 1.00 77.58 322 PHE A O 1
ATOM 4214 N N . LEU A 1 285 ? 57.237 38.007 13.329 1.00 71.93 323 LEU A N 1
ATOM 4215 C CA . LEU A 1 285 ? 56.154 38.542 14.141 1.00 69.01 323 LEU A CA 1
ATOM 4216 C C . LEU A 1 285 ? 55.171 39.330 13.293 1.00 74.82 323 LEU A C 1
ATOM 4217 O O . LEU A 1 285 ? 53.954 39.266 13.509 1.00 79.46 323 LEU A O 1
ATOM 4233 N N . GLY A 1 286 ? 55.684 40.072 12.318 1.00 76.24 324 GLY A N 1
ATOM 4234 C CA . GLY A 1 286 ? 54.863 40.880 11.454 1.00 67.80 324 GLY A CA 1
ATOM 4235 C C . GLY A 1 286 ? 54.266 40.145 10.285 1.00 72.05 324 GLY A C 1
ATOM 4236 O O . GLY A 1 286 ? 53.381 40.691 9.628 1.00 80.58 324 GLY A O 1
ATOM 4240 N N . THR A 1 287 ? 54.726 38.928 9.990 1.00 78.67 325 THR A N 1
ATOM 4241 C CA . THR A 1 287 ? 53.999 38.046 9.068 1.00 83.37 325 THR A CA 1
ATOM 4242 C C . THR A 1 287 ? 54.254 36.604 9.519 1.00 84.15 325 THR A C 1
ATOM 4243 O O . THR A 1 287 ? 55.216 35.970 9.079 1.00 84.43 325 THR A O 1
ATOM 4254 N N . THR A 1 288 ? 53.353 36.082 10.358 1.00 81.47 326 THR A N 1
ATOM 4255 C CA . THR A 1 288 ? 53.631 34.865 11.124 1.00 81.44 326 THR A CA 1
ATOM 4256 C C . THR A 1 288 ? 53.243 33.594 10.366 1.00 83.64 326 THR A C 1
ATOM 4257 O O . THR A 1 288 ? 52.476 32.767 10.837 1.00 91.09 326 THR A O 1
ATOM 4268 N N . SER A 1 289 ? 53.851 33.420 9.199 1.00 84.17 327 SER A N 1
ATOM 4269 C CA . SER A 1 289 ? 53.734 32.187 8.438 1.00 83.52 327 SER A CA 1
ATOM 4270 C C . SER A 1 289 ? 54.835 31.198 8.827 1.00 89.94 327 SER A C 1
ATOM 4271 O O . SER A 1 289 ? 55.800 31.534 9.518 1.00 89.00 327 SER A O 1
ATOM 4279 N N . GLU A 1 290 ? 54.666 29.947 8.387 1.00 91.85 328 GLU A N 1
ATOM 4280 C CA . GLU A 1 290 ? 55.759 28.990 8.511 1.00 90.53 328 GLU A CA 1
ATOM 4281 C C . GLU A 1 290 ? 56.969 29.459 7.722 1.00 89.97 328 GLU A C 1
ATOM 4282 O O . GLU A 1 290 ? 58.112 29.253 8.139 1.00 93.64 328 GLU A O 1
ATOM 4294 N N . GLU A 1 291 ? 56.737 30.074 6.565 1.00 90.46 329 GLU A N 1
ATOM 4295 C CA . GLU A 1 291 ? 57.839 30.618 5.783 1.00 86.30 329 GLU A CA 1
ATOM 4296 C C . GLU A 1 291 ? 58.748 31.460 6.663 1.00 85.40 329 GLU A C 1
ATOM 4297 O O . GLU A 1 291 ? 59.933 31.155 6.835 1.00 88.73 329 GLU A O 1
ATOM 4309 N N . SER A 1 292 ? 58.192 32.515 7.261 1.00 87.02 330 SER A N 1
ATOM 4310 C CA . SER A 1 292 ? 59.009 33.400 8.085 1.00 86.87 330 SER A CA 1
ATOM 4311 C C . SER A 1 292 ? 59.597 32.657 9.276 1.00 83.38 330 SER A C 1
ATOM 4312 O O . SER A 1 292 ? 60.678 33.006 9.758 1.00 81.41 330 SER A O 1
ATOM 4320 N N . ARG A 1 293 ? 58.883 31.657 9.786 1.00 81.89 331 ARG A N 1
ATOM 4321 C CA . ARG A 1 293 ? 59.409 30.864 10.889 1.00 83.31 331 ARG A CA 1
ATOM 4322 C C . ARG A 1 293 ? 60.724 30.213 10.485 1.00 82.76 331 ARG A C 1
ATOM 4323 O O . ARG A 1 293 ? 61.727 30.303 11.205 1.00 77.87 331 ARG A O 1
ATOM 4344 N N . LYS A 1 294 ? 60.749 29.585 9.307 1.00 86.36 332 LYS A N 1
ATOM 4345 C CA . LYS A 1 294 ? 61.933 28.859 8.868 1.00 86.23 332 LYS A CA 1
ATOM 4346 C C . LYS A 1 294 ? 63.082 29.798 8.548 1.00 86.00 332 LYS A C 1
ATOM 4347 O O . LYS A 1 294 ? 64.244 29.452 8.790 1.00 86.76 332 LYS A O 1
ATOM 4366 N N . LYS A 1 295 ? 62.786 30.987 8.018 1.00 84.27 333 LYS A N 1
ATOM 4367 C CA . LYS A 1 295 ? 63.828 31.991 7.865 1.00 80.57 333 LYS A CA 1
ATOM 4368 C C . LYS A 1 295 ? 64.441 32.337 9.214 1.00 79.44 333 LYS A C 1
ATOM 4369 O O . LYS A 1 295 ? 65.668 32.388 9.367 1.00 81.54 333 LYS A O 1
ATOM 4388 N N . LEU A 1 296 ? 63.595 32.582 10.205 1.00 74.75 334 LEU A N 1
ATOM 4389 C CA . LEU A 1 296 ? 64.099 32.864 11.536 1.00 72.46 334 LEU A CA 1
ATOM 4390 C C . LEU A 1 296 ? 64.866 31.673 12.067 1.00 74.84 334 LEU A C 1
ATOM 4391 O O . LEU A 1 296 ? 65.840 31.837 12.812 1.00 76.94 334 LEU A O 1
ATOM 4407 N N . LEU A 1 297 ? 64.458 30.461 11.690 1.00 83.10 335 LEU A N 1
ATOM 4408 C CA . LEU A 1 297 ? 65.181 29.286 12.165 1.00 83.34 335 LEU A CA 1
ATOM 4409 C C . LEU A 1 297 ? 66.603 29.292 11.643 1.00 79.07 335 LEU A C 1
ATOM 4410 O O . LEU A 1 297 ? 67.539 28.974 12.381 1.00 78.23 335 LEU A O 1
ATOM 4426 N N . ASP A 1 298 ? 66.786 29.683 10.380 1.00 79.44 336 ASP A N 1
ATOM 4427 C CA . ASP A 1 298 ? 68.132 29.788 9.832 1.00 82.20 336 ASP A CA 1
ATOM 4428 C C . ASP A 1 298 ? 68.978 30.732 10.673 1.00 76.50 336 ASP A C 1
ATOM 4429 O O . ASP A 1 298 ? 70.083 30.385 11.102 1.00 73.91 336 ASP A O 1
ATOM 4438 N N . ARG A 1 299 ? 68.459 31.930 10.941 1.00 79.47 337 ARG A N 1
ATOM 4439 C CA . ARG A 1 299 ? 69.216 32.901 11.718 1.00 73.67 337 ARG A CA 1
ATOM 4440 C C . ARG A 1 299 ? 69.594 32.329 13.066 1.00 71.13 337 ARG A C 1
ATOM 4441 O O . ARG A 1 299 ? 70.637 32.683 13.630 1.00 75.84 337 ARG A O 1
ATOM 4462 N N . PHE A 1 300 ? 68.770 31.425 13.581 1.00 72.02 338 PHE A N 1
ATOM 4463 C CA . PHE A 1 300 ? 69.062 30.800 14.858 1.00 71.29 338 PHE A CA 1
ATOM 4464 C C . PHE A 1 300 ? 70.267 29.883 14.733 1.00 72.58 338 PHE A C 1
ATOM 4465 O O . PHE A 1 300 ? 71.233 29.986 15.499 1.00 72.70 338 PHE A O 1
ATOM 4482 N N . LEU A 1 301 ? 70.215 28.966 13.771 1.00 71.89 339 LEU A N 1
ATOM 4483 C CA . LEU A 1 301 ? 71.328 28.055 13.546 1.00 74.81 339 LEU A CA 1
ATOM 4484 C C . LEU A 1 301 ? 72.622 28.816 13.276 1.00 73.14 339 LEU A C 1
ATOM 4485 O O . LEU A 1 301 ? 73.698 28.415 13.736 1.00 70.87 339 LEU A O 1
ATOM 4501 N N . ALA A 1 302 ? 72.537 29.917 12.526 1.00 72.76 340 ALA A N 1
ATOM 4502 C CA . ALA A 1 302 ? 73.712 30.740 12.294 1.00 69.29 340 ALA A CA 1
ATOM 4503 C C . ALA A 1 302 ? 74.311 31.206 13.613 1.00 71.78 340 ALA A C 1
ATOM 4504 O O . ALA A 1 302 ? 75.530 31.164 13.805 1.00 71.50 340 ALA A O 1
ATOM 4511 N N . VAL A 1 303 ? 73.469 31.649 14.550 1.00 69.42 341 VAL A N 1
ATOM 4512 C CA . VAL A 1 303 ? 74.019 32.051 15.841 1.00 70.58 341 VAL A CA 1
ATOM 4513 C C . VAL A 1 303 ? 74.626 30.846 16.545 1.00 69.58 341 VAL A C 1
ATOM 4514 O O . VAL A 1 303 ? 75.670 30.940 17.201 1.00 71.29 341 VAL A O 1
ATOM 4527 N N . GLN A 1 304 ? 73.983 29.696 16.410 1.00 70.26 342 GLN A N 1
ATOM 4528 C CA . GLN A 1 304 ? 74.468 28.494 17.074 1.00 71.12 342 GLN A CA 1
ATOM 4529 C C . GLN A 1 304 ? 75.847 28.112 16.571 1.00 73.99 342 GLN A C 1
ATOM 4530 O O . GLN A 1 304 ? 76.726 27.756 17.369 1.00 79.58 342 GLN A O 1
ATOM 4544 N N . SER A 1 305 ? 76.067 28.205 15.258 1.00 72.79 343 SER A N 1
ATOM 4545 C CA . SER A 1 305 ? 77.406 28.019 14.713 1.00 76.18 343 SER A CA 1
ATOM 4546 C C . SER A 1 305 ? 78.389 28.971 15.371 1.00 77.60 343 SER A C 1
ATOM 4547 O O . SER A 1 305 ? 79.325 28.547 16.064 1.00 86.56 343 SER A O 1
ATOM 4555 N N . ASN A 1 306 ? 78.185 30.268 15.160 1.00 69.42 344 ASN A N 1
ATOM 4556 C CA . ASN A 1 306 ? 79.053 31.308 15.690 1.00 67.71 344 ASN A CA 1
ATOM 4557 C C . ASN A 1 306 ? 79.426 30.969 17.120 1.00 74.09 344 ASN A C 1
ATOM 4558 O O . ASN A 1 306 ? 80.592 31.064 17.512 1.00 79.79 344 ASN A O 1
ATOM 4569 N N . LEU A 1 307 ? 78.446 30.538 17.914 1.00 71.43 345 LEU A N 1
ATOM 4570 C CA . LEU A 1 307 ? 78.769 30.245 19.302 1.00 79.41 345 LEU A CA 1
ATOM 4571 C C . LEU A 1 307 ? 79.688 29.036 19.439 1.00 78.37 345 LEU A C 1
ATOM 4572 O O . LEU A 1 307 ? 80.533 29.009 20.343 1.00 78.67 345 LEU A O 1
ATOM 4588 N N . THR A 1 308 ? 79.517 27.991 18.610 1.00 69.40 346 THR A N 1
ATOM 4589 C CA . THR A 1 308 ? 80.433 26.856 18.771 1.00 79.49 346 THR A CA 1
ATOM 4590 C C . THR A 1 308 ? 81.831 27.235 18.301 1.00 78.61 346 THR A C 1
ATOM 4591 O O . THR A 1 308 ? 82.832 26.847 18.909 1.00 86.31 346 THR A O 1
ATOM 4602 N N . THR A 1 309 ? 81.911 27.997 17.210 1.00 83.40 347 THR A N 1
ATOM 4603 C CA . THR A 1 309 ? 83.187 28.527 16.744 1.00 84.17 347 THR A CA 1
ATOM 4604 C C . THR A 1 309 ? 83.909 29.287 17.852 1.00 79.90 347 THR A C 1
ATOM 4605 O O . THR A 1 309 ? 85.029 28.943 18.240 1.00 88.61 347 THR A O 1
ATOM 4616 N N . LEU A 1 310 ? 83.279 30.330 18.365 1.00 81.65 348 LEU A N 1
ATOM 4617 C CA . LEU A 1 310 ? 83.826 31.036 19.514 1.00 81.96 348 LEU A CA 1
ATOM 4618 C C . LEU A 1 310 ? 84.169 30.065 20.645 1.00 84.98 348 LEU A C 1
ATOM 4619 O O . LEU A 1 310 ? 85.176 30.245 21.338 1.00 95.19 348 LEU A O 1
ATOM 4635 N N . ARG A 1 311 ? 83.366 29.009 20.829 1.00 91.31 349 ARG A N 1
ATOM 4636 C CA . ARG A 1 311 ? 83.583 28.114 21.971 1.00 96.20 349 ARG A CA 1
ATOM 4637 C C . ARG A 1 311 ? 84.958 27.463 21.930 1.00 94.42 349 ARG A C 1
ATOM 4638 O O . ARG A 1 311 ? 85.516 27.137 22.981 1.00 103.75 349 ARG A O 1
ATOM 4659 N N . GLY A 1 312 ? 85.513 27.261 20.738 1.00 91.37 350 GLY A N 1
ATOM 4660 C CA . GLY A 1 312 ? 86.847 26.702 20.603 1.00 99.31 350 GLY A CA 1
ATOM 4661 C C . GLY A 1 312 ? 87.998 27.654 20.888 1.00 100.81 350 GLY A C 1
ATOM 4662 O O . GLY A 1 312 ? 88.939 27.308 21.613 1.00 105.26 350 GLY A O 1
ATOM 4666 N N . ILE A 1 313 ? 87.931 28.858 20.318 1.00 96.28 351 ILE A N 1
ATOM 4667 C CA . ILE A 1 313 ? 88.966 29.853 20.558 1.00 93.51 351 ILE A CA 1
ATOM 4668 C C . ILE A 1 313 ? 88.823 30.451 21.956 1.00 105.79 351 ILE A C 1
ATOM 4669 O O . ILE A 1 313 ? 89.816 30.809 22.593 1.00 104.55 351 ILE A O 1
ATOM 4685 N N . ALA A 1 314 ? 87.587 30.591 22.446 1.00 96.22 352 ALA A N 1
ATOM 4686 C CA . ALA A 1 314 ? 87.319 31.228 23.730 1.00 102.74 352 ALA A CA 1
ATOM 4687 C C . ALA A 1 314 ? 86.802 30.259 24.782 1.00 109.08 352 ALA A C 1
ATOM 4688 O O . ALA A 1 314 ? 86.185 30.677 25.766 1.00 111.06 352 ALA A O 1
ATOM 4695 N N . SER A 1 315 ? 87.019 28.964 24.577 1.00 112.53 353 SER A N 1
ATOM 4696 C CA . SER A 1 315 ? 86.774 28.015 25.646 1.00 109.65 353 SER A CA 1
ATOM 4697 C C . SER A 1 315 ? 87.476 28.547 26.880 1.00 111.48 353 SER A C 1
ATOM 4698 O O . SER A 1 315 ? 88.665 28.885 26.825 1.00 107.57 353 SER A O 1
ATOM 4706 N N . GLY A 1 316 ? 86.739 28.679 27.984 1.00 125.93 354 GLY A N 1
ATOM 4707 C CA . GLY A 1 316 ? 87.310 29.192 29.208 1.00 116.42 354 GLY A CA 1
ATOM 4708 C C . GLY A 1 316 ? 87.237 30.695 29.332 1.00 115.03 354 GLY A C 1
ATOM 4709 O O . GLY A 1 316 ? 87.345 31.225 30.447 1.00 113.93 354 GLY A O 1
ATOM 4713 N N . MET A 1 317 ? 87.087 31.402 28.217 1.00 116.88 355 MET A N 1
ATOM 4714 C CA . MET A 1 317 ? 86.782 32.819 28.301 1.00 107.85 355 MET A CA 1
ATOM 4715 C C . MET A 1 317 ? 85.434 32.928 28.980 1.00 102.32 355 MET A C 1
ATOM 4716 O O . MET A 1 317 ? 84.406 32.580 28.391 1.00 101.42 355 MET A O 1
ATOM 4730 N N . SER A 1 318 ? 85.431 33.409 30.215 1.00 107.20 356 SER A N 1
ATOM 4731 C CA . SER A 1 318 ? 84.186 33.504 30.961 1.00 109.32 356 SER A CA 1
ATOM 4732 C C . SER A 1 318 ? 83.085 34.134 30.114 1.00 103.23 356 SER A C 1
ATOM 4733 O O . SER A 1 318 ? 82.065 33.493 29.828 1.00 104.40 356 SER A O 1
ATOM 4741 N N . PHE A 1 319 ? 83.254 35.401 29.716 1.00 102.18 357 PHE A N 1
ATOM 4742 C CA . PHE A 1 319 ? 82.172 36.072 28.993 1.00 91.65 357 PHE A CA 1
ATOM 4743 C C . PHE A 1 319 ? 81.512 35.130 27.976 1.00 82.83 357 PHE A C 1
ATOM 4744 O O . PHE A 1 319 ? 80.290 35.163 27.805 1.00 84.78 357 PHE A O 1
ATOM 4761 N N . PHE A 1 320 ? 82.295 34.294 27.269 1.00 90.05 358 PHE A N 1
ATOM 4762 C CA . PHE A 1 320 ? 81.671 33.441 26.263 1.00 87.77 358 PHE A CA 1
ATOM 4763 C C . PHE A 1 320 ? 80.855 32.337 26.928 1.00 87.39 358 PHE A C 1
ATOM 4764 O O . PHE A 1 320 ? 79.816 31.894 26.425 1.00 84.14 358 PHE A O 1
ATOM 4781 N N . ASP A 1 321 ? 81.371 31.801 28.031 1.00 93.70 359 ASP A N 1
ATOM 4782 C CA . ASP A 1 321 ? 80.639 30.767 28.730 1.00 93.87 359 ASP A CA 1
ATOM 4783 C C . ASP A 1 321 ? 79.285 31.316 29.146 1.00 89.63 359 ASP A C 1
ATOM 4784 O O . ASP A 1 321 ? 78.237 30.720 28.889 1.00 86.77 359 ASP A O 1
ATOM 4793 N N . GLN A 1 322 ? 79.292 32.526 29.696 1.00 86.38 360 GLN A N 1
ATOM 4794 C CA . GLN A 1 322 ? 78.053 33.143 30.131 1.00 88.25 360 GLN A CA 1
ATOM 4795 C C . GLN A 1 322 ? 77.170 33.465 28.935 1.00 79.50 360 GLN A C 1
ATOM 4796 O O . GLN A 1 322 ? 75.949 33.325 28.992 1.00 76.94 360 GLN A O 1
ATOM 4810 N N . ALA A 1 323 ? 77.766 33.929 27.854 1.00 83.86 361 ALA A N 1
ATOM 4811 C CA . ALA A 1 323 ? 76.975 34.270 26.688 1.00 71.01 361 ALA A CA 1
ATOM 4812 C C . ALA A 1 323 ? 76.275 33.044 26.157 1.00 68.63 361 ALA A C 1
ATOM 4813 O O . ALA A 1 323 ? 75.079 33.080 25.865 1.00 70.57 361 ALA A O 1
ATOM 4820 N N . ALA A 1 324 ? 76.990 31.936 26.034 1.00 80.91 362 ALA A N 1
ATOM 4821 C CA . ALA A 1 324 ? 76.342 30.712 25.584 1.00 75.95 362 ALA A CA 1
ATOM 4822 C C . ALA A 1 324 ? 75.364 30.226 26.621 1.00 74.06 362 ALA A C 1
ATOM 4823 O O . ALA A 1 324 ? 74.327 29.646 26.288 1.00 64.97 362 ALA A O 1
ATOM 4830 N N . GLY A 1 325 ? 75.671 30.426 27.888 1.00 77.55 363 GLY A N 1
ATOM 4831 C CA . GLY A 1 325 ? 74.728 30.017 28.899 1.00 67.15 363 GLY A CA 1
ATOM 4832 C C . GLY A 1 325 ? 73.447 30.815 28.802 1.00 70.03 363 GLY A C 1
ATOM 4833 O O . GLY A 1 325 ? 72.357 30.274 28.954 1.00 75.00 363 GLY A O 1
ATOM 4837 N N . ALA A 1 326 ? 73.545 32.110 28.538 1.00 71.83 364 ALA A N 1
ATOM 4838 C CA . ALA A 1 326 ? 72.313 32.864 28.321 1.00 62.46 364 ALA A CA 1
ATOM 4839 C C . ALA A 1 326 ? 71.693 32.603 26.944 1.00 61.11 364 ALA A C 1
ATOM 4840 O O . ALA A 1 326 ? 70.492 32.339 26.851 1.00 67.97 364 ALA A O 1
ATOM 4847 N N . LEU A 1 327 ? 72.461 32.764 25.870 1.00 70.34 365 LEU A N 1
ATOM 4848 C CA . LEU A 1 327 ? 71.894 32.636 24.517 1.00 71.74 365 LEU A CA 1
ATOM 4849 C C . LEU A 1 327 ? 71.152 31.327 24.295 1.00 61.59 365 LEU A C 1
ATOM 4850 O O . LEU A 1 327 ? 69.892 31.312 24.137 1.00 66.15 365 LEU A O 1
ATOM 4866 N N . LEU A 1 328 ? 71.915 30.171 24.284 1.00 67.14 366 LEU A N 1
ATOM 4867 C CA . LEU A 1 328 ? 71.269 28.946 23.842 1.00 69.09 366 LEU A CA 1
ATOM 4868 C C . LEU A 1 328 ? 69.930 28.487 24.424 1.00 66.33 366 LEU A C 1
ATOM 4869 O O . LEU A 1 328 ? 69.094 27.893 23.709 1.00 63.67 366 LEU A O 1
ATOM 4885 N N . PRO A 1 329 ? 69.716 28.624 25.717 1.00 60.71 367 PRO A N 1
ATOM 4886 C CA . PRO A 1 329 ? 68.388 28.265 26.200 1.00 57.09 367 PRO A CA 1
ATOM 4887 C C . PRO A 1 329 ? 67.319 29.177 25.592 1.00 67.28 367 PRO A C 1
ATOM 4888 O O . PRO A 1 329 ? 66.218 28.729 25.234 1.00 66.16 367 PRO A O 1
ATOM 4899 N N . ILE A 1 330 ? 67.623 30.456 25.427 1.00 70.71 368 ILE A N 1
ATOM 4900 C CA . ILE A 1 330 ? 66.669 31.327 24.755 1.00 62.55 368 ILE A CA 1
ATOM 4901 C C . ILE A 1 330 ? 66.341 30.773 23.368 1.00 61.66 368 ILE A C 1
ATOM 4902 O O . ILE A 1 330 ? 65.180 30.482 23.069 1.00 67.43 368 ILE A O 1
ATOM 4918 N N . ILE A 1 331 ? 67.354 30.640 22.496 1.00 66.73 369 ILE A N 1
ATOM 4919 C CA . ILE A 1 331 ? 67.094 30.146 21.140 1.00 73.24 369 ILE A CA 1
ATOM 4920 C C . ILE A 1 331 ? 66.267 28.871 21.162 1.00 71.29 369 ILE A C 1
ATOM 4921 O O . ILE A 1 331 ? 65.447 28.631 20.270 1.00 69.81 369 ILE A O 1
ATOM 4937 N N . ASP A 1 332 ? 66.561 27.968 22.097 1.00 72.81 370 ASP A N 1
ATOM 4938 C CA . ASP A 1 332 ? 65.811 26.716 22.135 1.00 76.86 370 ASP A CA 1
ATOM 4939 C C . ASP A 1 332 ? 64.327 26.983 22.381 1.00 71.72 370 ASP A C 1
ATOM 4940 O O . ASP A 1 332 ? 63.462 26.515 21.636 1.00 75.30 370 ASP A O 1
ATOM 4949 N N . GLY A 1 333 ? 64.023 27.717 23.454 1.00 65.25 371 GLY A N 1
ATOM 4950 C CA . GLY A 1 333 ? 62.648 28.111 23.696 1.00 74.66 371 GLY A CA 1
ATOM 4951 C C . GLY A 1 333 ? 62.006 28.734 22.478 1.00 72.52 371 GLY A C 1
ATOM 4952 O O . GLY A 1 333 ? 60.883 28.394 22.102 1.00 72.47 371 GLY A O 1
ATOM 4956 N N . MET A 1 334 ? 62.719 29.646 21.823 1.00 71.61 372 MET A N 1
ATOM 4957 C CA . MET A 1 334 ? 62.098 30.357 20.717 1.00 72.34 372 MET A CA 1
ATOM 4958 C C . MET A 1 334 ? 61.840 29.450 19.524 1.00 67.07 372 MET A C 1
ATOM 4959 O O . MET A 1 334 ? 60.870 29.657 18.793 1.00 67.57 372 MET A O 1
ATOM 4973 N N . LYS A 1 335 ? 62.699 28.467 19.280 1.00 72.58 373 LYS A N 1
ATOM 4974 C CA . LYS A 1 335 ? 62.469 27.594 18.136 1.00 70.02 373 LYS A CA 1
ATOM 4975 C C . LYS A 1 335 ? 61.125 26.905 18.273 1.00 68.83 373 LYS A C 1
ATOM 4976 O O . LYS A 1 335 ? 60.350 26.842 17.315 1.00 73.45 373 LYS A O 1
ATOM 4995 N N . LYS A 1 336 ? 60.824 26.420 19.480 1.00 69.02 374 LYS A N 1
ATOM 4996 C CA . LYS A 1 336 ? 59.562 25.729 19.735 1.00 73.18 374 LYS A CA 1
ATOM 4997 C C . LYS A 1 336 ? 58.404 26.705 19.784 1.00 73.80 374 LYS A C 1
ATOM 4998 O O . LYS A 1 336 ? 57.356 26.491 19.156 1.00 75.46 374 LYS A O 1
ATOM 5017 N N . ASP A 1 337 ? 58.556 27.767 20.583 1.00 78.64 375 ASP A N 1
ATOM 5018 C CA . ASP A 1 337 ? 57.570 28.832 20.656 1.00 74.57 375 ASP A CA 1
ATOM 5019 C C . ASP A 1 337 ? 57.165 29.297 19.270 1.00 69.96 375 ASP A C 1
ATOM 5020 O O . ASP A 1 337 ? 55.979 29.503 19.006 1.00 76.80 375 ASP A O 1
ATOM 5029 N N . GLY A 1 338 ? 58.109 29.361 18.350 1.00 61.55 376 GLY A N 1
ATOM 5030 C CA . GLY A 1 338 ? 57.766 29.813 17.016 1.00 73.21 376 GLY A CA 1
ATOM 5031 C C . GLY A 1 338 ? 56.864 28.843 16.294 1.00 74.99 376 GLY A C 1
ATOM 5032 O O . GLY A 1 338 ? 55.920 29.250 15.610 1.00 77.95 376 GLY A O 1
ATOM 5036 N N . LEU A 1 339 ? 57.146 27.546 16.415 1.00 80.46 377 LEU A N 1
ATOM 5037 C CA . LEU A 1 339 ? 56.241 26.551 15.851 1.00 87.80 377 LEU A CA 1
ATOM 5038 C C . LEU A 1 339 ? 54.844 26.702 16.423 1.00 80.01 377 LEU A C 1
ATOM 5039 O O . LEU A 1 339 ? 53.864 26.859 15.685 1.00 83.70 377 LEU A O 1
ATOM 5055 N N . ALA A 1 340 ? 54.743 26.616 17.753 1.00 74.64 378 ALA A N 1
ATOM 5056 C CA . ALA A 1 340 ? 53.475 26.843 18.438 1.00 70.21 378 ALA A CA 1
ATOM 5057 C C . ALA A 1 340 ? 52.730 28.041 17.865 1.00 79.58 378 ALA A C 1
ATOM 5058 O O . ALA A 1 340 ? 51.557 27.941 17.496 1.00 89.39 378 ALA A O 1
ATOM 5065 N N . LEU A 1 341 ? 53.409 29.187 17.782 1.00 81.16 379 LEU A N 1
ATOM 5066 C CA . LEU A 1 341 ? 52.745 30.406 17.349 1.00 80.94 379 LEU A CA 1
ATOM 5067 C C . LEU A 1 341 ? 52.241 30.291 15.920 1.00 81.26 379 LEU A C 1
ATOM 5068 O O . LEU A 1 341 ? 51.110 30.683 15.631 1.00 84.64 379 LEU A O 1
ATOM 5084 N N . VAL A 1 342 ? 53.071 29.792 15.007 1.00 80.49 380 VAL A N 1
ATOM 5085 C CA . VAL A 1 342 ? 52.580 29.543 13.654 1.00 86.51 380 VAL A CA 1
ATOM 5086 C C . VAL A 1 342 ? 51.275 28.762 13.704 1.00 94.42 380 VAL A C 1
ATOM 5087 O O . VAL A 1 342 ? 50.286 29.100 13.040 1.00 96.60 380 VAL A O 1
ATOM 5100 N N . GLU A 1 343 ? 51.241 27.706 14.522 1.00 92.39 381 GLU A N 1
ATOM 5101 C CA . GLU A 1 343 ? 50.071 26.849 14.591 1.00 93.97 381 GLU A CA 1
ATOM 5102 C C . GLU A 1 343 ? 48.863 27.586 15.148 1.00 91.48 381 GLU A C 1
ATOM 5103 O O . GLU A 1 343 ? 47.819 27.694 14.488 1.00 95.38 381 GLU A O 1
ATOM 5115 N N . ILE A 1 344 ? 48.962 28.049 16.395 1.00 87.77 382 ILE A N 1
ATOM 5116 C CA . ILE A 1 344 ? 47.853 28.756 17.025 1.00 86.03 382 ILE A CA 1
ATOM 5117 C C . ILE A 1 344 ? 47.360 29.881 16.125 1.00 88.55 382 ILE A C 1
ATOM 5118 O O . ILE A 1 344 ? 46.157 30.120 15.998 1.00 96.35 382 ILE A O 1
ATOM 5134 N N . THR A 1 345 ? 48.283 30.596 15.479 1.00 89.04 383 THR A N 1
ATOM 5135 C CA . THR A 1 345 ? 47.891 31.692 14.604 1.00 91.85 383 THR A CA 1
ATOM 5136 C C . THR A 1 345 ? 47.055 31.180 13.452 1.00 91.92 383 THR A C 1
ATOM 5137 O O . THR A 1 345 ? 46.088 31.828 13.044 1.00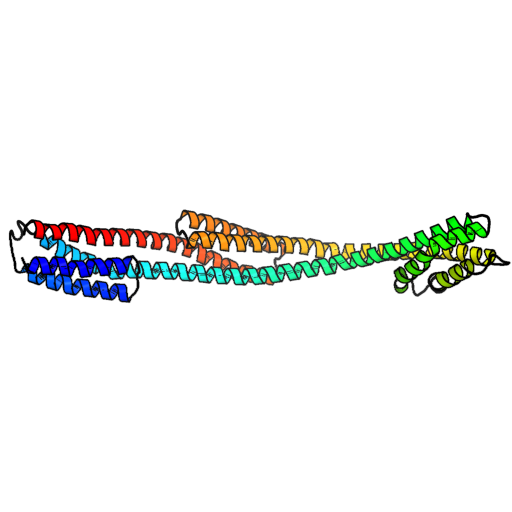 96.12 383 THR A O 1
ATOM 5148 N N . ASP A 1 346 ? 47.423 30.022 12.903 1.00 92.75 384 ASP A N 1
ATOM 5149 C CA . ASP A 1 346 ? 46.660 29.437 11.805 1.00 97.03 384 ASP A CA 1
ATOM 5150 C C . ASP A 1 346 ? 45.289 28.984 12.281 1.00 99.69 384 ASP A C 1
ATOM 5151 O O . ASP A 1 346 ? 44.269 29.249 11.633 1.00 101.13 384 ASP A O 1
ATOM 5160 N N . LYS A 1 347 ? 45.246 28.279 13.401 1.00 102.69 385 LYS A N 1
ATOM 5161 C CA . LYS A 1 347 ? 43.960 27.913 13.967 1.00 100.71 385 LYS A CA 1
ATOM 5162 C C . LYS A 1 347 ? 43.128 29.157 14.212 1.00 100.59 385 LYS A C 1
ATOM 5163 O O . LYS A 1 347 ? 41.949 29.208 13.857 1.00 104.31 385 LYS A O 1
ATOM 5182 N N . ARG A 1 348 ? 43.726 30.176 14.825 1.00 96.18 386 ARG A N 1
ATOM 5183 C CA . ARG A 1 348 ? 42.949 31.357 15.165 1.00 101.12 386 ARG A CA 1
ATOM 5184 C C . ARG A 1 348 ? 42.262 31.898 13.922 1.00 104.21 386 ARG A C 1
ATOM 5185 O O . ARG A 1 348 ? 41.063 32.186 13.932 1.00 105.16 386 ARG A O 1
ATOM 5206 N N . THR A 1 349 ? 43.019 32.046 12.838 1.00 105.82 387 THR A N 1
ATOM 5207 C CA . THR A 1 349 ? 42.463 32.653 11.633 1.00 107.14 387 THR A CA 1
ATOM 5208 C C . THR A 1 349 ? 41.384 31.770 11.015 1.00 113.34 387 THR A C 1
ATOM 5209 O O . THR A 1 349 ? 40.361 32.281 10.551 1.00 125.28 387 THR A O 1
ATOM 5220 N N . VAL A 1 350 ? 41.589 30.450 10.987 1.00 110.67 388 VAL A N 1
ATOM 5221 C CA . VAL A 1 350 ? 40.608 29.571 10.350 1.00 115.59 388 VAL A CA 1
ATOM 5222 C C . VAL A 1 350 ? 39.325 29.530 11.171 1.00 115.88 388 VAL A C 1
ATOM 5223 O O . VAL A 1 350 ? 38.214 29.621 10.629 1.00 121.06 388 VAL A O 1
ATOM 5236 N N . GLU A 1 351 ? 39.451 29.412 12.494 1.00 112.46 389 GLU A N 1
ATOM 5237 C CA . GLU A 1 351 ? 38.283 29.331 13.358 1.00 107.96 389 GLU A CA 1
ATOM 5238 C C . GLU A 1 351 ? 37.511 30.639 13.338 1.00 118.59 389 GLU A C 1
ATOM 5239 O O . GLU A 1 351 ? 36.278 30.646 13.249 1.00 127.58 389 GLU A O 1
ATOM 5251 N N . PHE A 1 352 ? 38.231 31.758 13.433 1.00 115.92 390 PHE A N 1
ATOM 5252 C CA . PHE A 1 352 ? 37.636 33.080 13.298 1.00 119.35 390 PHE A CA 1
ATOM 5253 C C . PHE A 1 352 ? 37.003 33.252 11.929 1.00 124.44 390 PHE A C 1
ATOM 5254 O O . PHE A 1 352 ? 36.073 34.050 11.784 1.00 130.95 390 PHE A O 1
ATOM 5271 N N . GLU A 1 353 ? 37.483 32.507 10.927 1.00 121.13 391 GLU A N 1
ATOM 5272 C CA . GLU A 1 353 ? 36.850 32.522 9.611 1.00 127.51 391 GLU A CA 1
ATOM 5273 C C . GLU A 1 353 ? 35.524 31.778 9.651 1.00 126.91 391 GLU A C 1
ATOM 5274 O O . GLU A 1 353 ? 34.474 32.327 9.309 1.00 136.01 391 GLU A O 1
ATOM 5286 N N . ALA A 1 354 ? 35.563 30.511 10.071 1.00 130.86 392 ALA A N 1
ATOM 5287 C CA . ALA A 1 354 ? 34.349 29.713 10.143 1.00 124.36 392 ALA A CA 1
ATOM 5288 C C . ALA A 1 354 ? 33.322 30.362 11.060 1.00 127.90 392 ALA A C 1
ATOM 5289 O O . ALA A 1 354 ? 32.123 30.376 10.761 1.00 140.46 392 ALA A O 1
ATOM 5296 N N . ALA A 1 355 ? 33.771 30.895 12.193 1.00 129.71 393 ALA A N 1
ATOM 5297 C CA . ALA A 1 355 ? 32.858 31.587 13.093 1.00 127.13 393 ALA A CA 1
ATOM 5298 C C . ALA A 1 355 ? 32.057 32.638 12.341 1.00 134.29 393 ALA A C 1
ATOM 5299 O O . ALA A 1 355 ? 30.822 32.667 12.401 1.00 141.51 393 ALA A O 1
ATOM 5306 N N . GLY A 1 356 ? 32.762 33.519 11.621 1.00 129.97 394 GLY A N 1
ATOM 5307 C CA . GLY A 1 356 ? 32.082 34.485 10.776 1.00 131.77 394 GLY A CA 1
ATOM 5308 C C . GLY A 1 356 ? 31.186 33.827 9.750 1.00 139.82 394 GLY A C 1
ATOM 5309 O O . GLY A 1 356 ? 30.107 34.326 9.437 1.00 148.78 394 GLY A O 1
ATOM 5313 N N . ALA A 1 357 ? 31.637 32.707 9.187 1.00 135.60 395 ALA A N 1
ATOM 5314 C CA . ALA A 1 357 ? 30.792 31.969 8.265 1.00 137.83 395 ALA A CA 1
ATOM 5315 C C . ALA A 1 357 ? 29.493 31.556 8.938 1.00 150.51 395 ALA A C 1
ATOM 5316 O O . ALA A 1 357 ? 28.414 31.658 8.347 1.00 150.49 395 ALA A O 1
ATOM 5323 N N . ALA A 1 358 ? 29.578 31.086 10.187 1.00 145.20 396 ALA A N 1
ATOM 5324 C CA . ALA A 1 358 ? 28.372 30.693 10.905 1.00 150.35 396 ALA A CA 1
ATOM 5325 C C . ALA A 1 358 ? 27.426 31.869 11.075 1.00 149.39 396 ALA A C 1
ATOM 5326 O O . ALA A 1 358 ? 26.204 31.721 10.973 1.00 161.58 396 ALA A O 1
ATOM 5333 N N . ILE A 1 359 ? 27.966 33.067 11.354 1.00 147.76 397 ILE A N 1
ATOM 5334 C CA . ILE A 1 359 ? 27.122 34.245 11.534 1.00 150.00 397 ILE A CA 1
ATOM 5335 C C . ILE A 1 359 ? 26.585 34.761 10.221 1.00 155.03 397 ILE A C 1
ATOM 5336 O O . ILE A 1 359 ? 25.866 35.776 10.202 1.00 155.76 397 ILE A O 1
ATOM 5352 N N . ASN A 1 360 ? 26.950 34.140 9.098 1.00 152.33 398 ASN A N 1
ATOM 5353 C CA . ASN A 1 360 ? 26.412 34.476 7.791 1.00 156.81 398 ASN A CA 1
ATOM 5354 C C . ASN A 1 360 ? 25.423 33.441 7.285 1.00 165.48 398 ASN A C 1
ATOM 5355 O O . ASN A 1 360 ? 24.434 33.807 6.646 1.00 170.00 398 ASN A O 1
ATOM 5366 N N . GLU A 1 361 ? 25.653 32.155 7.583 1.00 168.36 399 GLU A N 1
ATOM 5367 C CA . GLU A 1 361 ? 24.641 31.153 7.292 1.00 167.54 399 GLU A CA 1
ATOM 5368 C C . GLU A 1 361 ? 23.371 31.452 8.067 1.00 173.73 399 GLU A C 1
ATOM 5369 O O . GLU A 1 361 ? 22.259 31.264 7.566 1.00 177.26 399 GLU A O 1
ATOM 5381 N N . ILE A 1 362 ? 23.524 31.951 9.304 1.00 177.14 400 ILE A N 1
ATOM 5382 C CA . ILE A 1 362 ? 22.364 32.234 10.141 1.00 175.81 400 ILE A CA 1
ATOM 5383 C C . ILE A 1 362 ? 21.602 33.424 9.599 1.00 166.43 400 ILE A C 1
ATOM 5384 O O . ILE A 1 362 ? 20.369 33.416 9.554 1.00 168.01 400 ILE A O 1
ATOM 5400 N N . TRP A 1 363 ? 22.311 34.481 9.188 1.00 166.83 401 TRP A N 1
ATOM 5401 C CA . TRP A 1 363 ? 21.641 35.605 8.553 1.00 170.14 401 TRP A CA 1
ATOM 5402 C C . TRP A 1 363 ? 20.952 35.150 7.280 1.00 173.67 401 TRP A C 1
ATOM 5403 O O . TRP A 1 363 ? 19.793 35.491 7.028 1.00 176.11 401 TRP A O 1
ATOM 5424 N N . SER A 1 364 ? 21.646 34.356 6.462 1.00 174.87 402 SER A N 1
ATOM 5425 C CA . SER A 1 364 ? 21.033 33.848 5.243 1.00 179.27 402 SER A CA 1
ATOM 5426 C C . SER A 1 364 ? 19.775 33.067 5.569 1.00 183.10 402 SER A C 1
ATOM 5427 O O . SER A 1 364 ? 18.718 33.265 4.954 1.00 184.42 402 SER A O 1
ATOM 5435 N N . ASP A 1 365 ? 19.880 32.152 6.538 1.00 184.41 403 ASP A N 1
ATOM 5436 C CA . ASP A 1 365 ? 18.734 31.338 6.911 1.00 184.51 403 ASP A CA 1
ATOM 5437 C C . ASP A 1 365 ? 17.600 32.219 7.402 1.00 183.45 403 ASP A C 1
ATOM 5438 O O . ASP A 1 365 ? 16.485 32.163 6.878 1.00 185.67 403 ASP A O 1
ATOM 5447 N N . LEU A 1 366 ? 17.881 33.081 8.393 1.00 182.54 404 LEU A N 1
ATOM 5448 C CA . LEU A 1 366 ? 16.845 33.920 8.995 1.00 179.09 404 LEU A CA 1
ATOM 5449 C C . LEU A 1 366 ? 16.340 35.005 8.044 1.00 178.29 404 LEU A C 1
ATOM 5450 O O . LEU A 1 366 ? 15.161 35.370 8.111 1.00 179.28 404 LEU A O 1
ATOM 5466 N N . THR A 1 367 ? 17.186 35.568 7.171 1.00 179.69 405 THR A N 1
ATOM 5467 C CA . THR A 1 367 ? 16.593 36.371 6.107 1.00 171.53 405 THR A CA 1
ATOM 5468 C C . THR A 1 367 ? 15.486 35.545 5.475 1.00 183.67 405 THR A C 1
ATOM 5469 O O . THR A 1 367 ? 14.337 35.995 5.339 1.00 184.23 405 THR A O 1
ATOM 5480 N N . GLY A 1 368 ? 15.792 34.260 5.300 1.00 188.25 406 GLY A N 1
ATOM 5481 C CA . GLY A 1 368 ? 14.835 33.308 4.765 1.00 182.95 406 GLY A CA 1
ATOM 5482 C C . GLY A 1 368 ? 13.424 33.391 5.313 1.00 178.44 406 GLY A C 1
ATOM 5483 O O . GLY A 1 368 ? 12.458 33.202 4.590 1.00 183.86 406 GLY A O 1
ATOM 5487 N N . PHE A 1 369 ? 13.274 33.424 6.613 1.00 177.10 407 PHE A N 1
ATOM 5488 C CA . PHE A 1 369 ? 11.938 33.202 7.133 1.00 176.36 407 PHE A CA 1
ATOM 5489 C C . PHE A 1 369 ? 11.172 34.439 6.852 1.00 179.88 407 PHE A C 1
ATOM 5490 O O . PHE A 1 369 ? 9.949 34.450 6.668 1.00 184.21 407 PHE A O 1
ATOM 5507 N N . ALA A 1 370 ? 11.903 35.539 6.984 1.00 181.49 408 ALA A N 1
ATOM 5508 C CA . ALA A 1 370 ? 11.328 36.818 6.664 1.00 184.27 408 ALA A CA 1
ATOM 5509 C C . ALA A 1 370 ? 10.935 36.867 5.197 1.00 186.44 408 ALA A C 1
ATOM 5510 O O . ALA A 1 370 ? 9.862 37.367 4.879 1.00 196.01 408 ALA A O 1
ATOM 5517 N N . GLU A 1 371 ? 11.784 36.384 4.283 1.00 186.25 409 GLU A N 1
ATOM 5518 C CA . GLU A 1 371 ? 11.340 36.214 2.899 1.00 178.16 409 GLU A CA 1
ATOM 5519 C C . GLU A 1 371 ? 10.039 35.413 2.849 1.00 186.57 409 GLU A C 1
ATOM 5520 O O . GLU A 1 371 ? 9.079 35.781 2.154 1.00 184.68 409 GLU A O 1
ATOM 5532 N N . GLN A 1 372 ? 9.977 34.319 3.617 1.00 183.98 410 GLN A N 1
ATOM 5533 C CA . GLN A 1 372 ? 8.761 33.529 3.714 1.00 187.48 410 GLN A CA 1
ATOM 5534 C C . GLN A 1 372 ? 7.639 34.298 4.398 1.00 190.36 410 GLN A C 1
ATOM 5535 O O . GLN A 1 372 ? 6.463 33.995 4.173 1.00 197.46 410 GLN A O 1
ATOM 5549 N N . GLN A 1 373 ? 7.975 35.274 5.236 1.00 182.50 411 GLN A N 1
ATOM 5550 C CA . GLN A 1 373 ? 6.966 36.059 5.938 1.00 194.16 411 GLN A CA 1
ATOM 5551 C C . GLN A 1 373 ? 6.112 35.152 6.814 1.00 192.88 411 GLN A C 1
ATOM 5552 O O . GLN A 1 373 ? 6.496 34.021 7.118 1.00 193.43 411 GLN A O 1
#